Protein AF-0000000076552734 (afdb_homodimer)

Nearest PDB structures (foldseek):
  1j27-assembly1_A  TM=9.698E-01  e=1.390E-08  Thermus thermophilus HB8
  6nuk-assembly1_A  TM=5.639E-01  e=7.052E-04  synthetic construct
  3gz7-assembly1_B  TM=4.872E-01  e=2.616E-03  Bordetella bronchiseptica
  1n5v-assembly1_B  TM=4.981E-01  e=1.469E-02  Streptomyces coelicolor A3(2)
  7wkp-assembly1_A  TM=4.310E-01  e=3.137E-02  Vibrio phage ICP1_2011_A

Solvent-accessible surface area (backbone atoms only — not comparable to full-atom values): 10091 Å² total; per-residue (Å²): 97,33,34,33,40,38,41,38,33,37,35,27,81,78,37,85,34,60,67,49,31,47,53,51,52,49,49,51,50,53,54,47,50,73,73,42,71,32,4,66,29,63,56,57,87,73,79,54,32,40,48,50,35,39,38,35,20,30,42,29,64,38,57,69,58,41,55,53,47,50,52,50,49,54,53,47,52,47,53,53,29,48,76,69,59,27,41,72,76,44,74,49,76,45,76,42,79,103,96,34,35,35,40,38,40,38,32,37,36,26,81,80,38,85,34,60,67,49,31,47,54,52,52,50,50,51,51,52,54,46,52,72,74,41,70,33,5,66,28,63,56,59,87,74,80,55,33,40,50,50,35,39,37,35,20,31,43,30,64,38,58,69,58,41,54,53,49,52,52,50,50,55,50,47,50,47,53,52,29,49,75,70,59,27,40,70,78,43,73,49,74,45,76,42,79,102

pLDDT: mean 95.9, std 5.52, range [63.44, 98.69]

Radius of gyration: 17.7 Å; Cα contacts (8 Å, |Δi|>4): 420; chains: 2; bounding box: 31×53×36 Å

Sequence (196 aa):
MPLAKLTIEIEIPHAQSLKDRRQVIRSLKDKLRHSFNLSIAELDDGIVWNRATLGIAAISSSTSYLTGQIQQIDNAVHRLANTLGAEITDSYADILPEMPLAKLTIEIEIPHAQSLKDRRQVIRSLKDKLRHSFNLSIAELDDGIVWNRATLGIAAISSSTSYLTGQIQQIDNAVHRLANTLGAEITDSYADILPE

Structure (mmCIF, N/CA/C/O backbone):
data_AF-0000000076552734-model_v1
#
loop_
_entity.id
_entity.type
_entity.pdbx_description
1 polymer 'DUF503 domain-containing protein'
#
loop_
_atom_site.group_PDB
_atom_site.id
_atom_site.type_symbol
_atom_site.label_atom_id
_atom_site.label_alt_id
_atom_site.label_comp_id
_atom_site.label_asym_id
_atom_site.label_entity_id
_atom_site.label_seq_id
_atom_site.pdbx_PDB_ins_code
_atom_site.Cartn_x
_atom_site.Cartn_y
_atom_site.Cartn_z
_atom_site.occupancy
_atom_site.B_iso_or_equiv
_atom_site.auth_seq_id
_atom_site.auth_comp_id
_atom_site.auth_asym_id
_atom_site.auth_atom_id
_atom_site.pdbx_PDB_model_num
ATOM 1 N N . MET A 1 1 ? 9.695 -12.094 4.117 1 78.19 1 MET A N 1
ATOM 2 C CA . MET A 1 1 ? 8.805 -11.055 3.604 1 78.19 1 MET A CA 1
ATOM 3 C C . MET A 1 1 ? 9.031 -9.734 4.336 1 78.19 1 MET A C 1
ATOM 5 O O . MET A 1 1 ? 8.602 -9.57 5.477 1 78.19 1 MET A O 1
ATOM 9 N N . PRO A 1 2 ? 10.023 -8.906 3.744 1 90.44 2 PRO A N 1
ATOM 10 C CA . PRO A 1 2 ? 10.266 -7.656 4.465 1 90.44 2 PRO A CA 1
ATOM 11 C C . PRO A 1 2 ? 9.109 -6.664 4.332 1 90.44 2 PRO A C 1
ATOM 13 O O . PRO A 1 2 ? 8.508 -6.559 3.262 1 90.44 2 PRO A O 1
ATOM 16 N N . LEU A 1 3 ? 8.758 -6.102 5.438 1 95.06 3 LEU A N 1
ATOM 17 C CA . LEU A 1 3 ? 7.762 -5.039 5.535 1 95.06 3 LEU A CA 1
ATOM 18 C C . LEU A 1 3 ? 8.383 -3.768 6.109 1 95.06 3 LEU A C 1
ATOM 20 O O . LEU A 1 3 ? 9.195 -3.83 7.035 1 95.06 3 LEU A O 1
ATOM 24 N N . ALA A 1 4 ? 8.008 -2.744 5.461 1 96.31 4 ALA A N 1
ATOM 25 C CA . ALA A 1 4 ? 8.531 -1.475 5.961 1 96.31 4 ALA A CA 1
ATOM 26 C C . ALA A 1 4 ? 7.398 -0.537 6.371 1 96.31 4 ALA A C 1
ATOM 28 O O . ALA A 1 4 ? 6.32 -0.559 5.773 1 96.31 4 ALA A O 1
ATOM 29 N N . LYS A 1 5 ? 7.676 0.245 7.348 1 96.62 5 LYS A N 1
ATOM 30 C CA . LYS A 1 5 ? 6.789 1.307 7.816 1 96.62 5 LYS A CA 1
ATOM 31 C C . LYS A 1 5 ? 7.504 2.656 7.824 1 96.62 5 LYS A C 1
ATOM 33 O O . LYS A 1 5 ? 8.648 2.754 8.258 1 96.62 5 LYS A O 1
ATOM 38 N N . LEU A 1 6 ? 6.902 3.576 7.285 1 97.56 6 LEU A N 1
ATOM 39 C CA . LEU A 1 6 ? 7.414 4.941 7.281 1 97.56 6 LEU A CA 1
ATOM 40 C C . LEU A 1 6 ? 6.398 5.906 7.883 1 97.56 6 LEU A C 1
ATOM 42 O O . LEU A 1 6 ? 5.227 5.895 7.5 1 97.56 6 LEU A O 1
ATOM 46 N N . THR A 1 7 ? 6.832 6.695 8.898 1 97.81 7 THR A N 1
ATOM 47 C CA . THR A 1 7 ? 6 7.727 9.516 1 97.81 7 THR A CA 1
ATOM 48 C C . THR A 1 7 ? 6.52 9.117 9.156 1 97.81 7 THR A C 1
ATOM 50 O O . THR A 1 7 ? 7.711 9.398 9.305 1 97.81 7 THR A O 1
ATOM 53 N N . ILE A 1 8 ? 5.547 9.953 8.758 1 98.25 8 ILE A N 1
ATOM 54 C CA . ILE A 1 8 ? 5.926 11.281 8.281 1 98.25 8 ILE A CA 1
ATOM 55 C C . I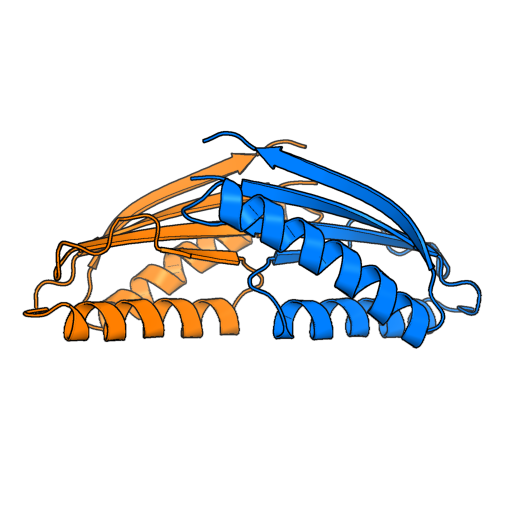LE A 1 8 ? 5.145 12.344 9.047 1 98.25 8 ILE A C 1
ATOM 57 O O . ILE A 1 8 ? 3.914 12.305 9.102 1 98.25 8 ILE A O 1
ATOM 61 N N . GLU A 1 9 ? 5.852 13.281 9.562 1 98.56 9 GLU A N 1
ATOM 62 C CA . GLU A 1 9 ? 5.246 14.445 10.203 1 98.56 9 GLU A CA 1
ATOM 63 C C . GLU A 1 9 ? 5.289 15.664 9.289 1 98.56 9 GLU A C 1
ATOM 65 O O . GLU A 1 9 ? 6.352 16.031 8.773 1 98.56 9 GLU A O 1
ATOM 70 N N . ILE A 1 10 ? 4.113 16.281 9.195 1 98.56 10 ILE A N 1
ATOM 71 C 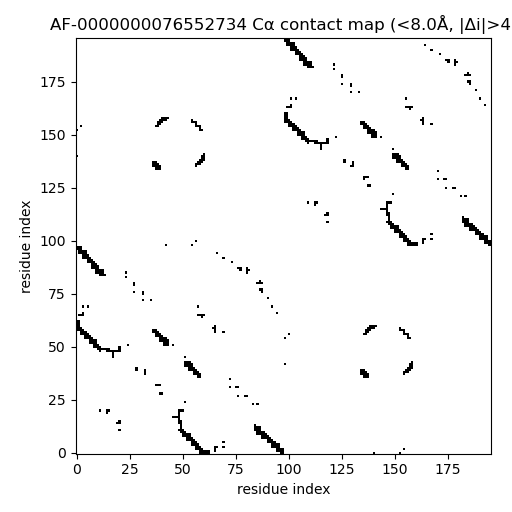CA . ILE A 1 10 ? 3.971 17.344 8.211 1 98.56 10 ILE A CA 1
ATOM 72 C C . ILE A 1 10 ? 3.436 18.609 8.891 1 98.56 10 ILE A C 1
ATOM 74 O O . ILE A 1 10 ? 2.537 18.531 9.734 1 98.56 10 ILE A O 1
ATOM 78 N N . GLU A 1 11 ? 3.994 19.703 8.508 1 98.62 11 GLU A N 1
ATOM 79 C CA . GLU A 1 11 ? 3.447 21.016 8.844 1 98.62 11 GLU A CA 1
ATOM 80 C C . GLU A 1 11 ? 2.941 21.734 7.605 1 98.62 11 GLU A C 1
ATOM 82 O O . GLU A 1 11 ? 3.584 21.703 6.555 1 98.62 11 GLU A O 1
ATOM 87 N N . ILE A 1 12 ? 1.807 22.297 7.715 1 98.62 12 ILE A N 1
ATOM 88 C CA . ILE A 1 12 ? 1.188 23.078 6.652 1 98.62 12 ILE A CA 1
ATOM 89 C C . ILE A 1 12 ? 0.985 24.516 7.125 1 98.62 12 ILE A C 1
ATOM 91 O O . ILE A 1 12 ? -0.129 24.922 7.48 1 98.62 12 ILE A O 1
ATOM 95 N N . PRO A 1 13 ? 2.035 25.344 6.93 1 98.06 13 PRO A N 1
ATOM 96 C CA . PRO A 1 13 ? 2.045 26.656 7.57 1 98.06 13 PRO A CA 1
ATOM 97 C C . PRO A 1 13 ? 0.92 27.562 7.07 1 98.06 13 PRO A C 1
ATOM 99 O O . PRO A 1 13 ? 0.386 28.375 7.84 1 98.06 13 PRO A O 1
ATOM 102 N N . HIS A 1 14 ? 0.466 27.375 5.902 1 97.75 14 HIS A N 1
ATOM 103 C CA . HIS A 1 14 ? -0.471 28.328 5.305 1 97.75 14 HIS A CA 1
ATOM 104 C C . HIS A 1 14 ? -1.915 27.891 5.547 1 97.75 14 HIS A C 1
ATOM 106 O O . HIS A 1 14 ? -2.85 28.625 5.207 1 97.75 14 HIS A O 1
ATOM 112 N N . ALA A 1 15 ? -2.158 26.656 6.039 1 98.12 15 ALA A N 1
ATOM 113 C CA . ALA A 1 15 ? -3.52 26.156 6.242 1 98.12 15 ALA A CA 1
ATOM 114 C C . ALA A 1 15 ? -4.246 26.984 7.305 1 98.12 15 ALA A C 1
ATOM 116 O O . ALA A 1 15 ? -3.678 27.297 8.352 1 98.12 15 ALA A O 1
ATOM 117 N N . GLN A 1 16 ? -5.484 27.312 6.996 1 97.88 16 GLN A N 1
ATOM 118 C CA . GLN A 1 16 ? -6.289 28.094 7.93 1 97.88 16 GLN A CA 1
ATOM 119 C C . GLN A 1 16 ? -7.641 27.422 8.18 1 97.88 16 GLN A C 1
ATOM 121 O O . GLN A 1 16 ? -8.555 28.047 8.719 1 97.88 16 GLN A O 1
ATOM 126 N N . SER A 1 17 ? -7.797 26.203 7.711 1 97.81 17 SER A N 1
ATOM 127 C CA . SER A 1 17 ? -9.016 25.422 7.898 1 97.81 17 SER A CA 1
ATOM 128 C C . SER A 1 17 ? -8.742 23.922 7.703 1 97.81 17 SER A C 1
ATOM 130 O O . SER A 1 17 ? -7.723 23.547 7.129 1 97.81 17 SER A O 1
ATOM 132 N N . LEU A 1 18 ? -9.703 23.172 8.156 1 97.06 18 LEU A N 1
ATOM 133 C CA . LEU A 1 18 ? -9.617 21.734 7.93 1 97.06 18 LEU A CA 1
ATOM 134 C C . LEU A 1 18 ? -9.695 21.422 6.438 1 97.06 18 LEU A C 1
ATOM 136 O O . LEU A 1 18 ? -9.078 20.453 5.977 1 97.06 18 LEU A O 1
ATOM 140 N N . LYS A 1 19 ? -10.438 22.25 5.785 1 97.62 19 LYS A N 1
ATOM 141 C CA . LYS A 1 19 ? -10.539 22.062 4.344 1 97.62 19 LYS A CA 1
ATOM 142 C C . LYS A 1 19 ? -9.18 22.234 3.672 1 97.62 19 LYS A C 1
ATOM 144 O O . LYS A 1 19 ? -8.812 21.438 2.793 1 97.62 19 LYS A O 1
ATOM 149 N N . ASP A 1 20 ? -8.414 23.219 4.078 1 98 20 ASP A N 1
ATOM 150 C CA . ASP A 1 20 ? -7.074 23.438 3.549 1 98 20 ASP A CA 1
ATOM 151 C C . ASP A 1 20 ? -6.18 22.234 3.811 1 98 20 ASP A C 1
ATOM 153 O O . ASP A 1 20 ? -5.5 21.75 2.904 1 98 20 ASP A O 1
ATOM 157 N N . ARG A 1 21 ? -6.238 21.781 5.004 1 98 21 ARG A N 1
ATOM 158 C CA . ARG A 1 21 ? -5.449 20.609 5.402 1 98 21 ARG A CA 1
ATOM 159 C C . ARG A 1 21 ? -5.805 19.391 4.559 1 98 21 ARG A C 1
ATOM 161 O O . ARG A 1 21 ? -4.918 18.703 4.055 1 98 21 ARG A O 1
ATOM 168 N N . ARG A 1 22 ? -7.055 19.203 4.402 1 97.69 22 ARG A N 1
ATOM 169 C CA . ARG A 1 22 ? -7.508 18.016 3.68 1 97.69 22 ARG A CA 1
ATOM 170 C C . ARG A 1 22 ? -7.059 18.062 2.223 1 97.69 22 ARG A C 1
ATOM 172 O O . ARG A 1 22 ? -6.734 17.016 1.64 1 97.69 22 ARG A O 1
ATOM 179 N N . GLN A 1 23 ? -7.035 19.156 1.623 1 98.06 23 GLN A N 1
ATOM 180 C CA . GLN A 1 23 ? -6.594 19.297 0.239 1 98.06 23 GLN A CA 1
ATOM 181 C C . GLN A 1 23 ? -5.137 18.875 0.081 1 98.06 23 GLN A C 1
ATOM 183 O O . GLN A 1 23 ? -4.797 18.141 -0.844 1 98.06 23 GLN A O 1
ATOM 188 N N . VAL A 1 24 ? -4.363 19.328 0.988 1 98.31 24 VAL A N 1
ATOM 189 C CA . VAL A 1 24 ? -2.938 19.031 0.934 1 98.31 24 VAL A CA 1
ATOM 190 C C . VAL A 1 24 ? -2.723 17.531 1.173 1 98.31 24 VAL A C 1
ATOM 192 O O . VAL A 1 24 ? -2.014 16.875 0.41 1 98.31 24 VAL A O 1
ATOM 195 N N . ILE A 1 25 ? -3.35 17.062 2.211 1 98.38 25 ILE A N 1
ATOM 196 C CA . ILE A 1 25 ? -3.145 15.672 2.617 1 98.38 25 ILE A CA 1
ATOM 197 C C . ILE A 1 25 ? -3.678 14.734 1.538 1 98.38 25 ILE A C 1
ATOM 199 O O . ILE A 1 25 ? -3.031 13.742 1.193 1 98.38 25 ILE A O 1
ATOM 203 N N . ARG A 1 26 ? -4.777 15.094 1.05 1 98.25 26 ARG A N 1
ATOM 204 C CA . ARG A 1 26 ? -5.355 14.281 -0.016 1 98.25 26 ARG A CA 1
ATOM 205 C C . ARG A 1 26 ? -4.441 14.25 -1.235 1 98.25 26 ARG A C 1
ATOM 207 O O . ARG A 1 26 ? -4.238 13.188 -1.836 1 98.25 26 ARG A O 1
ATOM 214 N N . SER A 1 27 ? -3.932 15.344 -1.588 1 98.56 27 SER A N 1
ATOM 215 C CA . SER A 1 27 ? -3.035 15.43 -2.736 1 98.56 27 SER A CA 1
ATOM 216 C C . SER A 1 27 ? -1.79 14.578 -2.527 1 98.56 27 SER A C 1
ATOM 218 O O . SER A 1 27 ? -1.366 13.852 -3.434 1 98.56 27 SER A O 1
ATOM 220 N N . LEU A 1 28 ? -1.234 14.68 -1.409 1 98.5 28 LEU A N 1
ATOM 221 C CA . LEU A 1 28 ? -0.044 13.906 -1.082 1 98.5 28 LEU A CA 1
ATOM 222 C C . LEU A 1 28 ? -0.323 12.406 -1.19 1 98.5 28 LEU A C 1
ATOM 224 O O . LEU A 1 28 ? 0.432 11.68 -1.833 1 98.5 28 LEU A O 1
ATOM 228 N N . LYS A 1 29 ? -1.405 12.023 -0.58 1 98.5 29 LYS A N 1
ATOM 229 C CA . LYS A 1 29 ? -1.754 10.602 -0.601 1 98.5 29 LYS A CA 1
ATOM 230 C C . LYS A 1 29 ? -1.972 10.109 -2.029 1 98.5 29 LYS A C 1
ATOM 232 O O . LYS A 1 29 ? -1.419 9.086 -2.428 1 98.5 29 LYS A O 1
ATOM 237 N N . ASP A 1 30 ? -2.721 10.891 -2.77 1 98.06 30 ASP A N 1
ATOM 238 C CA . ASP A 1 30 ? -3.043 10.492 -4.137 1 98.06 30 ASP A CA 1
ATOM 239 C C . ASP A 1 30 ? -1.779 10.367 -4.984 1 98.06 30 ASP A C 1
ATOM 241 O O . ASP A 1 30 ? -1.58 9.359 -5.664 1 98.06 30 ASP A O 1
ATOM 245 N N . LYS A 1 31 ? -0.938 11.312 -4.914 1 98.12 31 LYS A N 1
ATOM 246 C CA . LYS A 1 31 ? 0.269 11.336 -5.738 1 98.12 31 LYS A CA 1
ATOM 247 C C . LYS A 1 31 ? 1.229 10.219 -5.34 1 98.12 31 LYS A C 1
ATOM 249 O O . LYS A 1 31 ? 1.844 9.586 -6.203 1 98.12 31 LYS A O 1
ATOM 254 N N . LEU A 1 32 ? 1.335 9.977 -4.094 1 98.38 32 LEU A N 1
ATOM 255 C CA . LEU A 1 32 ? 2.232 8.922 -3.627 1 98.38 32 LEU A CA 1
ATOM 256 C C . LEU A 1 32 ? 1.702 7.547 -4.012 1 98.38 32 LEU A C 1
ATOM 258 O O . LEU A 1 32 ? 2.461 6.688 -4.469 1 98.38 32 LEU A O 1
ATOM 262 N N . ARG A 1 33 ? 0.418 7.375 -3.826 1 97.38 33 ARG A N 1
ATOM 263 C CA . ARG A 1 33 ? -0.196 6.094 -4.156 1 97.38 33 ARG A CA 1
ATOM 264 C C . ARG A 1 33 ? -0.108 5.816 -5.656 1 97.38 33 ARG A C 1
ATOM 266 O O . ARG A 1 33 ? -0.025 4.66 -6.074 1 97.38 33 ARG A O 1
ATOM 273 N N . HIS A 1 34 ? -0.12 6.875 -6.363 1 95.75 34 HIS A N 1
ATOM 274 C CA . HIS A 1 34 ? -0.025 6.73 -7.812 1 95.75 34 HIS A CA 1
ATOM 275 C C . HIS A 1 34 ? 1.389 6.344 -8.234 1 95.75 34 HIS A C 1
ATOM 277 O O . HIS A 1 34 ? 1.57 5.57 -9.18 1 95.75 34 HIS A O 1
ATOM 283 N N . SER A 1 35 ? 2.309 6.773 -7.48 1 96.75 35 SER A N 1
ATOM 284 C CA . SER A 1 35 ? 3.697 6.656 -7.918 1 96.75 35 SER A CA 1
ATOM 285 C C . SER A 1 35 ? 4.355 5.406 -7.336 1 96.75 35 SER A C 1
ATOM 287 O O . SER A 1 35 ? 5.359 4.93 -7.863 1 96.75 35 SER A O 1
ATOM 289 N N . PHE A 1 36 ? 3.814 4.938 -6.242 1 98.12 36 PHE A N 1
ATOM 290 C CA . PHE A 1 36 ? 4.52 3.879 -5.531 1 98.12 36 PHE A CA 1
ATOM 291 C C . PHE A 1 36 ? 3.564 2.762 -5.133 1 98.12 36 PHE A C 1
ATOM 293 O O . PHE A 1 36 ? 2.359 2.986 -5.004 1 98.12 36 PHE A O 1
ATOM 300 N N . ASN A 1 37 ? 4.121 1.553 -4.934 1 97.69 37 ASN A N 1
ATOM 301 C CA . ASN A 1 37 ? 3.439 0.43 -4.301 1 97.69 37 ASN A CA 1
ATOM 302 C C . ASN A 1 37 ? 3.459 0.546 -2.779 1 97.69 37 ASN A C 1
ATOM 304 O O . ASN A 1 37 ? 4.383 0.058 -2.127 1 97.69 37 ASN A O 1
ATOM 308 N N . LEU A 1 38 ? 2.42 1.155 -2.299 1 98.69 38 LEU A N 1
ATOM 309 C CA . LEU A 1 38 ? 2.398 1.415 -0.864 1 98.69 38 LEU A CA 1
ATOM 310 C C . LEU A 1 38 ? 0.967 1.558 -0.36 1 98.69 38 LEU A C 1
ATOM 312 O O . LEU A 1 38 ? 0.047 1.793 -1.146 1 98.69 38 LEU A O 1
ATOM 316 N N . SER A 1 39 ? 0.795 1.312 0.887 1 98.62 39 SER A N 1
ATOM 317 C CA . SER A 1 39 ? -0.382 1.715 1.65 1 98.62 39 SER A CA 1
ATOM 318 C C . SER A 1 39 ? -0.117 2.992 2.441 1 98.62 39 SER A C 1
ATOM 320 O O . SER A 1 39 ? 0.954 3.154 3.029 1 98.62 39 SER A O 1
ATOM 322 N N . ILE A 1 40 ? -1.097 3.916 2.473 1 98.5 40 ILE A N 1
ATOM 323 C CA . ILE A 1 40 ? -0.849 5.184 3.146 1 98.5 40 ILE A CA 1
ATOM 324 C C . ILE A 1 40 ? -2.107 5.633 3.887 1 98.5 40 ILE A C 1
ATOM 326 O O . ILE A 1 40 ? -3.219 5.496 3.369 1 98.5 40 ILE A O 1
ATOM 330 N N . ALA A 1 41 ? -1.915 6.141 5.082 1 97.5 41 ALA A N 1
ATOM 331 C CA . ALA A 1 41 ? -3.043 6.59 5.895 1 97.5 41 ALA A CA 1
ATOM 332 C C . ALA A 1 41 ? -2.656 7.785 6.762 1 97.5 41 ALA A C 1
ATOM 334 O O . ALA A 1 41 ? -1.499 7.914 7.168 1 97.5 41 ALA A O 1
ATOM 335 N N . GLU A 1 42 ? -3.664 8.586 6.93 1 97.31 42 GLU A N 1
ATOM 336 C CA . GLU A 1 42 ? -3.502 9.625 7.941 1 97.31 42 GLU A CA 1
ATOM 337 C C . GLU A 1 42 ? -3.662 9.055 9.352 1 97.31 42 GLU A C 1
ATOM 339 O O . GLU A 1 42 ? -4.645 8.367 9.633 1 97.31 42 GLU A O 1
ATOM 344 N N . LEU A 1 43 ? -2.766 9.398 10.297 1 96.19 43 LEU A N 1
ATOM 345 C CA . LEU A 1 43 ? -2.73 8.711 11.586 1 96.19 43 LEU A CA 1
ATOM 346 C C . LEU A 1 43 ? -3.211 9.625 12.703 1 96.19 43 LEU A C 1
ATOM 348 O O . LEU A 1 43 ? -3.477 9.164 13.82 1 96.19 43 LEU A O 1
ATOM 352 N N . ASP A 1 44 ? -3.264 10.828 12.484 1 93.06 44 ASP A N 1
ATOM 353 C CA . ASP A 1 44 ? -3.701 11.773 13.508 1 93.06 44 ASP A CA 1
ATOM 354 C C . ASP A 1 44 ? -5.215 11.969 13.461 1 93.06 44 ASP A C 1
ATOM 356 O O . ASP A 1 44 ? -5.891 11.438 12.578 1 93.06 44 ASP A O 1
ATOM 360 N N . ASP A 1 45 ? -5.734 12.766 14.359 1 89.12 45 ASP A N 1
ATOM 361 C CA . ASP A 1 45 ? -7.176 12.938 14.484 1 89.12 45 ASP A CA 1
ATOM 362 C C . ASP A 1 45 ? -7.688 14.016 13.531 1 89.12 45 ASP A C 1
ATOM 364 O O . ASP A 1 45 ? -8.898 14.188 13.367 1 89.12 45 ASP A O 1
ATOM 368 N N . GLY A 1 46 ? -6.852 14.641 12.922 1 86.69 46 GLY A N 1
ATOM 369 C CA . GLY A 1 46 ? -7.254 15.641 11.953 1 86.69 46 GLY A CA 1
ATOM 370 C C . GLY A 1 46 ? -7.969 16.828 12.578 1 86.69 46 GLY A C 1
ATOM 371 O O . GLY A 1 46 ? -8.922 17.359 12.008 1 86.69 46 GLY A O 1
ATOM 372 N N . ILE A 1 47 ? -7.574 17.094 13.758 1 89.56 47 ILE A N 1
ATOM 373 C CA . ILE A 1 47 ? -8.273 18.156 14.477 1 89.56 47 ILE A CA 1
ATOM 374 C C . ILE A 1 47 ? -7.508 19.469 14.328 1 89.56 47 ILE A C 1
ATOM 376 O O . ILE A 1 47 ? -8.102 20.547 14.383 1 89.56 47 ILE A O 1
ATOM 380 N N . VAL A 1 48 ? -6.215 19.406 14.117 1 95.25 48 VAL A N 1
ATOM 381 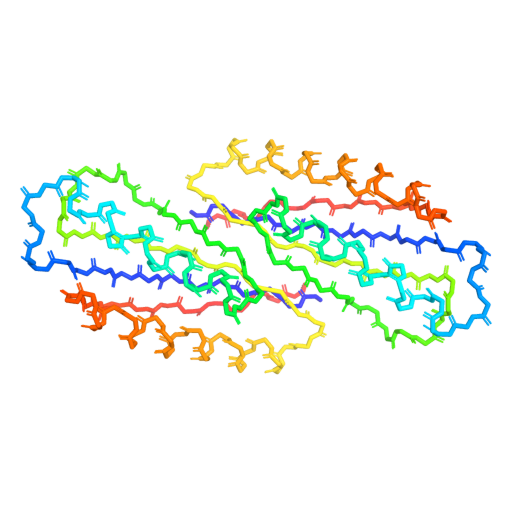C CA . VAL A 1 48 ? -5.371 20.578 13.914 1 95.25 48 VAL A CA 1
ATOM 382 C C . VAL A 1 48 ? -5.152 20.797 12.422 1 95.25 48 VAL A C 1
ATOM 384 O O . VAL A 1 48 ? -4.824 19.875 11.688 1 95.25 48 VAL A O 1
ATOM 387 N N . TRP A 1 49 ? -5.395 22.031 11.906 1 96.94 49 TRP A N 1
ATOM 388 C CA . TRP A 1 49 ? -5.449 22.266 10.477 1 96.94 49 TRP A CA 1
ATOM 389 C C . TRP A 1 49 ? -4.051 22.422 9.891 1 96.94 49 TRP A C 1
ATOM 391 O O . TRP A 1 49 ? -3.854 22.266 8.68 1 96.94 49 TRP A O 1
ATOM 401 N N . ASN A 1 50 ? -2.979 22.641 10.797 1 97.56 50 ASN A N 1
ATOM 402 C CA . ASN A 1 50 ? -1.693 22.969 10.188 1 97.56 50 ASN A CA 1
ATOM 403 C C . ASN A 1 50 ? -0.658 21.875 10.453 1 97.56 50 ASN A C 1
ATOM 405 O O . ASN A 1 50 ? 0.544 22.109 10.328 1 97.56 50 ASN A O 1
ATOM 409 N N . ARG A 1 51 ? -1.088 20.75 10.844 1 97.75 51 ARG A N 1
ATOM 410 C CA . ARG A 1 51 ? -0.201 19.609 11.055 1 97.75 51 ARG A CA 1
ATOM 411 C C . ARG A 1 51 ? -0.887 18.297 10.664 1 97.75 51 ARG A C 1
ATOM 413 O O . ARG A 1 51 ? -2.111 18.188 10.742 1 97.75 51 ARG A O 1
ATOM 420 N N . ALA A 1 52 ? -0.065 17.344 10.344 1 97.94 52 ALA A N 1
ATOM 421 C CA . ALA A 1 52 ? -0.589 16.016 10.039 1 97.94 52 ALA A CA 1
ATOM 422 C C . ALA A 1 52 ? 0.49 14.945 10.195 1 97.94 52 ALA A C 1
ATOM 424 O O . ALA A 1 52 ? 1.684 15.25 10.164 1 97.94 52 ALA A O 1
ATOM 425 N N . THR A 1 53 ? 0.07 13.781 10.367 1 98.12 53 THR A N 1
ATOM 426 C CA . THR A 1 53 ? 0.944 12.609 10.406 1 98.12 53 THR A CA 1
ATOM 427 C C . THR A 1 53 ? 0.475 11.555 9.406 1 98.12 53 THR A C 1
ATOM 429 O O . THR A 1 53 ? -0.68 11.125 9.445 1 98.12 53 THR A O 1
ATOM 432 N N . LEU A 1 54 ? 1.363 11.148 8.531 1 98.19 54 LEU A N 1
ATOM 433 C CA . LEU A 1 54 ? 1.06 10.086 7.574 1 98.19 54 LEU A CA 1
ATOM 434 C C . LEU A 1 54 ? 1.837 8.82 7.91 1 98.19 54 LEU A C 1
ATOM 436 O O . LEU A 1 54 ? 3.01 8.883 8.281 1 98.19 54 LEU A O 1
ATOM 440 N N . GLY A 1 55 ? 1.194 7.727 7.801 1 97.75 55 GLY A N 1
ATOM 441 C CA . GLY A 1 55 ? 1.828 6.418 7.836 1 97.75 55 GLY A CA 1
ATOM 442 C C . GLY A 1 55 ? 1.835 5.723 6.488 1 97.75 55 GLY A C 1
ATOM 443 O O . GLY A 1 55 ? 0.855 5.793 5.742 1 97.75 55 GLY A O 1
ATOM 444 N N . ILE A 1 56 ? 2.898 5.066 6.215 1 98.31 56 ILE A N 1
ATOM 445 C CA . ILE A 1 56 ? 3.064 4.359 4.949 1 98.31 56 ILE A CA 1
ATOM 446 C C . ILE A 1 56 ? 3.553 2.938 5.215 1 98.31 56 ILE A C 1
ATOM 448 O O . ILE A 1 56 ? 4.43 2.721 6.055 1 98.31 56 ILE A O 1
ATOM 452 N N . ALA A 1 57 ? 2.975 1.994 4.594 1 97.75 57 ALA A N 1
ATOM 453 C CA . ALA A 1 57 ? 3.432 0.607 4.605 1 97.75 57 ALA A CA 1
ATOM 454 C C . ALA A 1 57 ? 3.824 0.146 3.207 1 97.75 57 ALA A C 1
ATOM 456 O O . ALA A 1 57 ? 3.137 0.45 2.229 1 97.75 57 ALA A O 1
ATOM 457 N N . ALA A 1 58 ? 4.898 -0.555 3.135 1 98 58 ALA A N 1
ATOM 458 C CA . ALA A 1 58 ? 5.375 -1.11 1.871 1 98 58 ALA A CA 1
ATOM 459 C C . ALA A 1 58 ? 5.93 -2.52 2.066 1 98 58 ALA A C 1
ATOM 461 O O . ALA A 1 58 ? 6.523 -2.82 3.104 1 98 58 ALA A O 1
ATOM 462 N N . ILE A 1 59 ? 5.785 -3.336 1.016 1 97.56 59 ILE A N 1
ATOM 463 C CA . ILE A 1 59 ? 6.246 -4.719 1.091 1 97.56 59 ILE A CA 1
ATOM 464 C C . ILE A 1 59 ? 6.996 -5.082 -0.187 1 97.56 59 ILE A C 1
ATOM 466 O O . ILE A 1 59 ? 6.75 -4.504 -1.248 1 97.56 59 ILE A O 1
ATOM 470 N N . SER A 1 60 ? 7.953 -5.973 -0.044 1 95.56 60 SER A N 1
ATOM 471 C CA . SER A 1 60 ? 8.719 -6.484 -1.176 1 95.56 60 SER A CA 1
ATOM 472 C C . SER A 1 60 ? 9.258 -7.883 -0.892 1 95.56 60 SER A C 1
ATOM 474 O O . SER A 1 60 ? 9.172 -8.367 0.237 1 95.56 60 SER A O 1
ATOM 476 N N . SER A 1 61 ? 9.734 -8.531 -1.93 1 93.75 61 SER A N 1
ATOM 477 C CA . SER A 1 61 ? 10.375 -9.836 -1.751 1 93.75 61 SER A CA 1
ATOM 478 C C . SER A 1 61 ? 11.836 -9.68 -1.361 1 93.75 61 SER A C 1
ATOM 480 O O . SER A 1 61 ? 12.484 -10.656 -0.975 1 93.75 61 SER A O 1
ATOM 482 N N . SER A 1 62 ? 12.328 -8.438 -1.36 1 92.75 62 SER A N 1
ATOM 483 C CA . SER A 1 62 ? 13.742 -8.156 -1.097 1 92.75 62 SER A CA 1
ATOM 484 C C . SER A 1 62 ? 13.898 -6.996 -0.119 1 92.75 62 SER A C 1
ATOM 486 O O . SER A 1 62 ? 13.375 -5.902 -0.352 1 92.75 62 SER A O 1
ATOM 488 N N . THR A 1 63 ? 14.695 -7.285 0.876 1 92.88 63 THR A N 1
ATOM 489 C CA . THR A 1 63 ? 14.953 -6.25 1.872 1 92.88 63 THR A CA 1
ATOM 490 C C . THR A 1 63 ? 15.703 -5.074 1.249 1 92.88 63 THR A C 1
ATOM 492 O O . THR A 1 63 ? 15.391 -3.916 1.54 1 92.88 63 THR A O 1
ATOM 495 N N . SER A 1 64 ? 16.688 -5.434 0.475 1 93.44 64 SER A N 1
ATOM 496 C CA . SER A 1 64 ? 17.469 -4.383 -0.158 1 93.44 64 SER A CA 1
ATOM 497 C C . SER A 1 64 ? 16.609 -3.508 -1.059 1 93.44 64 SER A C 1
ATOM 499 O O . SER A 1 64 ? 16.703 -2.279 -1.017 1 93.44 64 SER A O 1
ATOM 501 N N . TYR A 1 65 ? 15.758 -4.098 -1.797 1 94.56 65 TYR A N 1
ATOM 502 C CA . TYR A 1 65 ? 14.859 -3.344 -2.666 1 94.56 65 TYR A CA 1
ATOM 503 C C . TYR A 1 65 ? 13.898 -2.486 -1.848 1 94.56 65 TYR A C 1
ATOM 505 O O . TYR A 1 65 ? 13.695 -1.311 -2.156 1 94.56 65 TYR A O 1
ATOM 513 N N . LEU A 1 66 ? 13.391 -3.043 -0.808 1 96.31 66 LEU A N 1
ATOM 514 C CA . LEU A 1 66 ? 12.445 -2.336 0.05 1 96.31 66 LEU A CA 1
ATOM 515 C C . LEU A 1 66 ? 13.094 -1.106 0.677 1 96.31 66 LEU A C 1
ATOM 517 O O . LEU A 1 66 ? 12.492 -0.034 0.723 1 96.31 66 LEU A O 1
ATOM 521 N N . THR A 1 67 ? 14.312 -1.28 1.148 1 94.75 67 THR A N 1
ATOM 522 C CA . THR A 1 67 ? 15.047 -0.171 1.75 1 94.75 67 THR A CA 1
ATOM 523 C C . THR A 1 67 ? 15.211 0.97 0.751 1 94.75 67 THR A C 1
ATOM 525 O O . THR A 1 67 ? 15.008 2.137 1.094 1 94.75 67 THR A O 1
ATOM 528 N N . GLY A 1 68 ? 15.602 0.592 -0.447 1 96.31 68 GLY A N 1
ATOM 529 C CA . GLY A 1 68 ? 15.711 1.591 -1.499 1 96.31 68 GLY A CA 1
ATOM 530 C C . GLY A 1 68 ? 14.391 2.281 -1.804 1 96.31 68 GLY A C 1
ATOM 531 O O . GLY A 1 68 ? 14.352 3.5 -1.984 1 96.31 68 GLY A O 1
ATOM 532 N N . GLN A 1 69 ? 13.352 1.518 -1.838 1 96.88 69 GLN A N 1
ATOM 533 C CA . GLN A 1 69 ? 12.023 2.059 -2.119 1 96.88 69 GLN A CA 1
ATOM 534 C C . GLN A 1 69 ? 11.602 3.059 -1.049 1 96.88 69 GLN A C 1
ATOM 536 O O . GLN A 1 69 ? 11.055 4.117 -1.363 1 96.88 69 GLN A O 1
ATOM 541 N N . ILE A 1 70 ? 11.859 2.729 0.161 1 97.31 70 ILE A N 1
ATOM 542 C CA . ILE A 1 70 ? 11.492 3.602 1.272 1 97.31 70 ILE A CA 1
ATOM 543 C C . ILE A 1 70 ? 12.234 4.93 1.147 1 97.31 70 ILE A C 1
ATOM 545 O O . ILE A 1 70 ? 11.664 5.992 1.395 1 97.31 70 ILE A O 1
ATOM 549 N N . GLN A 1 71 ? 13.453 4.852 0.807 1 97.25 71 GLN A N 1
ATOM 550 C CA . GLN A 1 71 ? 14.227 6.07 0.613 1 97.25 71 GLN A CA 1
ATOM 551 C C . GLN A 1 71 ? 13.648 6.922 -0.512 1 97.25 71 GLN A C 1
ATOM 553 O O . GLN A 1 71 ? 13.562 8.148 -0.394 1 97.25 71 GLN A O 1
ATOM 558 N N . GLN A 1 72 ? 13.234 6.312 -1.562 1 98.38 72 GLN A N 1
ATOM 559 C CA . GLN A 1 72 ? 12.633 7.023 -2.682 1 98.38 72 GLN A CA 1
ATOM 560 C C . GLN A 1 72 ? 11.305 7.66 -2.277 1 98.38 72 GLN A C 1
ATOM 562 O O . GLN A 1 72 ? 11 8.781 -2.682 1 98.38 72 GLN A O 1
ATOM 567 N N . ILE A 1 73 ? 10.562 6.938 -1.534 1 98.5 73 ILE A N 1
ATOM 568 C CA . ILE A 1 73 ? 9.281 7.445 -1.051 1 98.5 73 ILE A CA 1
ATOM 569 C C . ILE A 1 73 ? 9.516 8.664 -0.165 1 98.5 73 ILE A C 1
ATOM 571 O O . ILE A 1 73 ? 8.828 9.68 -0.305 1 98.5 73 ILE A O 1
ATOM 575 N N . ASP A 1 74 ? 10.469 8.578 0.738 1 98.06 74 ASP A N 1
ATOM 576 C CA . ASP A 1 74 ? 10.805 9.688 1.623 1 98.06 74 ASP A CA 1
ATOM 577 C C . ASP A 1 74 ? 11.18 10.93 0.824 1 98.06 74 ASP A C 1
ATOM 579 O O . ASP A 1 74 ? 10.695 12.031 1.11 1 98.06 74 ASP A O 1
ATOM 583 N N . ASN A 1 75 ? 11.992 10.719 -0.197 1 98.12 75 ASN A N 1
ATOM 584 C CA . ASN A 1 75 ? 12.383 11.828 -1.061 1 98.12 75 ASN A CA 1
ATOM 585 C C . ASN A 1 75 ? 11.18 12.43 -1.781 1 98.12 75 ASN A C 1
ATOM 587 O O . ASN A 1 75 ? 11.055 13.648 -1.873 1 98.12 75 ASN A O 1
ATOM 591 N N . ALA A 1 76 ? 10.328 11.586 -2.246 1 98.56 76 ALA A N 1
ATOM 592 C CA . ALA A 1 76 ? 9.156 12.039 -2.986 1 98.56 76 ALA A CA 1
ATOM 593 C C . ALA A 1 76 ? 8.219 12.844 -2.088 1 98.56 76 ALA A C 1
ATOM 595 O O . ALA A 1 76 ? 7.672 13.867 -2.506 1 98.56 76 ALA A O 1
ATOM 596 N N . VAL A 1 77 ? 8.07 12.375 -0.892 1 98.38 77 VAL A N 1
ATOM 597 C CA . VAL A 1 77 ? 7.176 13.062 0.029 1 98.38 77 VAL A CA 1
ATOM 598 C C . VAL A 1 77 ? 7.711 14.469 0.307 1 98.38 77 VAL A C 1
ATOM 600 O O . VAL A 1 77 ? 6.938 15.43 0.37 1 98.38 77 VAL A O 1
ATOM 603 N N . HIS A 1 78 ? 9 14.594 0.446 1 98.12 78 HIS A N 1
ATOM 604 C CA . HIS A 1 78 ? 9.617 15.898 0.68 1 98.12 78 HIS A CA 1
ATOM 605 C C . HIS A 1 78 ? 9.383 16.828 -0.501 1 98.12 78 HIS A C 1
ATOM 607 O O . HIS A 1 78 ? 8.977 17.984 -0.317 1 98.12 78 HIS A O 1
ATOM 613 N N . ARG A 1 79 ? 9.586 16.297 -1.616 1 98.19 79 ARG A N 1
ATOM 614 C CA . ARG A 1 79 ? 9.414 17.094 -2.824 1 98.19 79 ARG A CA 1
ATOM 615 C C . ARG A 1 79 ? 7.961 17.516 -3.002 1 98.19 79 ARG A C 1
ATOM 617 O O . ARG A 1 79 ? 7.672 18.688 -3.246 1 98.19 79 ARG A O 1
ATOM 624 N N . LEU A 1 80 ? 7.051 16.594 -2.865 1 98.44 80 LEU A N 1
ATOM 625 C CA . LEU A 1 80 ? 5.625 16.844 -3.062 1 98.44 80 LEU A CA 1
ATOM 626 C C . LEU A 1 80 ? 5.102 17.828 -2.025 1 98.44 80 LEU A C 1
ATOM 628 O O . LEU A 1 80 ? 4.336 18.734 -2.355 1 98.44 80 LEU A O 1
ATOM 632 N N . ALA A 1 81 ? 5.562 17.625 -0.79 1 98.44 81 ALA A N 1
ATOM 633 C CA . ALA A 1 81 ? 5.141 18.531 0.276 1 98.44 81 ALA A CA 1
ATOM 634 C C . ALA A 1 81 ? 5.57 19.953 -0.022 1 98.44 81 ALA A C 1
ATOM 636 O O . ALA A 1 81 ? 4.785 20.891 0.145 1 98.44 81 ALA A O 1
ATOM 637 N N . ASN A 1 82 ? 6.762 20.078 -0.491 1 97.94 82 ASN A N 1
ATOM 638 C CA . ASN A 1 82 ? 7.277 21.406 -0.816 1 97.94 82 ASN A CA 1
ATOM 639 C C . ASN A 1 82 ? 6.449 22.078 -1.909 1 97.94 82 ASN A C 1
ATOM 641 O O . ASN A 1 82 ? 6.137 23.266 -1.814 1 97.94 82 ASN A O 1
ATOM 645 N N . THR A 1 83 ? 6.074 21.344 -2.865 1 97.94 83 THR A N 1
ATOM 646 C CA . THR A 1 83 ? 5.266 21.859 -3.965 1 97.94 83 THR A CA 1
ATOM 647 C C . THR A 1 83 ? 3.898 22.312 -3.463 1 97.94 83 THR A C 1
ATOM 649 O O . THR A 1 83 ? 3.332 23.281 -3.982 1 97.94 83 THR A O 1
ATOM 652 N N . LEU A 1 84 ? 3.441 21.719 -2.414 1 98.06 84 LEU A N 1
ATOM 653 C CA . LEU A 1 84 ? 2.109 21.984 -1.887 1 98.06 84 LEU A CA 1
ATOM 654 C C . LEU A 1 84 ? 2.168 23.031 -0.771 1 98.06 84 LEU A C 1
ATOM 656 O O . LEU A 1 84 ? 1.159 23.297 -0.117 1 98.06 84 LEU A O 1
ATOM 660 N N . GLY A 1 85 ? 3.355 23.562 -0.55 1 97.81 85 GLY A N 1
ATOM 661 C CA . GLY A 1 85 ? 3.523 24.547 0.512 1 97.81 85 GLY A CA 1
ATOM 662 C C . GLY A 1 85 ? 3.584 23.922 1.895 1 97.81 85 GLY A C 1
ATOM 663 O O . GLY A 1 85 ? 3.271 24.578 2.891 1 97.81 85 GLY A O 1
ATOM 664 N N . ALA A 1 86 ? 3.846 22.672 1.97 1 98.62 86 ALA A N 1
ATOM 665 C CA . ALA A 1 86 ? 3.986 21.969 3.236 1 98.62 86 ALA A CA 1
ATOM 666 C C . ALA A 1 86 ? 5.449 21.625 3.518 1 98.62 86 ALA A C 1
ATOM 668 O O . ALA A 1 86 ? 6.312 21.812 2.654 1 98.62 86 ALA A O 1
ATOM 669 N N . GLU A 1 87 ? 5.695 21.266 4.758 1 98.12 87 GLU A N 1
ATOM 670 C CA . GLU A 1 87 ? 7.047 20.906 5.184 1 98.12 87 GLU A CA 1
ATOM 671 C C . GLU A 1 87 ? 7.051 19.594 5.957 1 98.12 87 GLU A C 1
ATOM 673 O O . GLU A 1 87 ? 6.219 19.391 6.844 1 98.12 87 GLU A O 1
ATOM 678 N N . ILE A 1 88 ? 7.984 18.781 5.566 1 98.69 88 ILE A N 1
ATOM 679 C CA . ILE A 1 88 ? 8.188 17.578 6.352 1 98.69 88 ILE A CA 1
ATOM 680 C C . ILE A 1 88 ? 9.062 17.891 7.562 1 98.69 88 ILE A C 1
ATOM 682 O O . ILE A 1 88 ? 10.227 18.281 7.414 1 98.69 88 ILE A O 1
ATOM 686 N N . THR A 1 89 ? 8.547 17.688 8.711 1 98.31 89 THR A N 1
ATOM 687 C CA . THR A 1 89 ? 9.273 18.078 9.914 1 98.31 89 THR A CA 1
ATOM 688 C C . THR A 1 89 ? 10.023 16.875 10.492 1 98.31 89 THR A C 1
ATOM 690 O O . THR A 1 89 ? 11 17.047 11.227 1 98.31 89 THR A O 1
ATOM 693 N N . ASP A 1 90 ? 9.562 15.703 10.242 1 97.88 90 ASP A N 1
ATOM 694 C CA . ASP A 1 90 ? 10.203 14.477 10.703 1 97.88 90 ASP A CA 1
ATOM 695 C C . ASP A 1 90 ? 9.766 13.281 9.867 1 97.88 90 ASP A C 1
ATOM 697 O O . ASP A 1 90 ? 8.648 13.258 9.344 1 97.88 90 ASP A O 1
ATOM 701 N N . SER A 1 91 ? 10.656 12.398 9.734 1 97.19 91 SER A N 1
ATOM 702 C CA . SER A 1 91 ? 10.383 11.133 9.062 1 97.19 91 SER A CA 1
ATOM 703 C C . SER A 1 91 ? 11.148 9.984 9.711 1 97.19 91 SER A C 1
ATOM 705 O O . SER A 1 91 ? 12.312 10.141 10.086 1 97.19 91 SER A O 1
ATOM 707 N N . TYR A 1 92 ? 10.445 8.883 9.891 1 95.75 92 TYR A N 1
ATOM 708 C CA . TYR A 1 92 ? 11.055 7.719 10.523 1 95.75 92 TYR A CA 1
ATOM 709 C C . TYR A 1 92 ? 10.648 6.438 9.805 1 95.75 92 TYR A C 1
ATOM 711 O O . TYR A 1 92 ? 9.461 6.203 9.562 1 95.75 92 TYR A O 1
ATOM 719 N N . ALA A 1 93 ? 11.688 5.648 9.461 1 94.75 93 ALA A N 1
ATOM 720 C CA . ALA A 1 93 ? 11.43 4.387 8.766 1 94.75 93 ALA A CA 1
ATOM 721 C C . ALA A 1 93 ? 11.852 3.197 9.625 1 94.75 93 ALA A C 1
ATOM 723 O O . ALA A 1 93 ? 12.867 3.258 10.328 1 94.75 93 ALA A O 1
ATOM 724 N N . ASP A 1 94 ? 11.062 2.203 9.562 1 92 94 ASP A N 1
ATOM 725 C CA . ASP A 1 94 ? 11.367 0.934 10.211 1 92 94 ASP A CA 1
ATOM 726 C C . ASP A 1 94 ? 11.156 -0.239 9.258 1 92 94 ASP A C 1
ATOM 728 O O . ASP A 1 94 ? 10.133 -0.307 8.57 1 92 94 ASP A O 1
ATOM 732 N N . ILE A 1 95 ? 12.141 -1.071 9.164 1 88.94 95 ILE A N 1
ATOM 733 C CA . ILE A 1 95 ? 11.992 -2.303 8.398 1 88.94 95 ILE A CA 1
ATOM 734 C C . ILE A 1 95 ? 11.734 -3.473 9.344 1 88.94 95 ILE A C 1
ATOM 736 O O . ILE A 1 95 ? 12.5 -3.701 10.281 1 88.94 95 ILE A O 1
ATOM 740 N N . LEU A 1 96 ? 10.594 -4.078 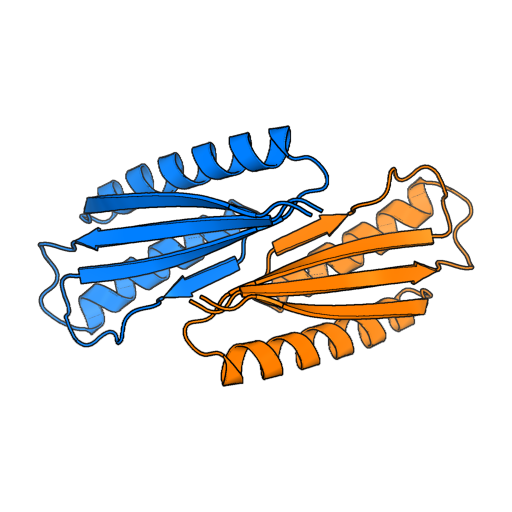9.117 1 84.56 96 LEU A N 1
ATOM 741 C CA . LEU A 1 96 ? 10.172 -5.129 10.039 1 84.56 96 LEU A CA 1
ATOM 742 C C . LEU A 1 96 ? 10.609 -6.5 9.531 1 84.56 96 LEU A C 1
ATOM 744 O O . LEU A 1 96 ? 10.445 -6.809 8.352 1 84.56 96 LEU A O 1
ATOM 748 N N . PRO A 1 97 ? 11.523 -7.051 10.305 1 66.81 97 PRO A N 1
ATOM 749 C CA . PRO A 1 97 ? 12.023 -8.367 9.891 1 66.81 97 PRO A CA 1
ATOM 750 C C . PRO A 1 97 ? 10.898 -9.375 9.656 1 66.81 97 PRO A C 1
ATOM 752 O O . PRO A 1 97 ? 9.781 -9.188 10.156 1 66.81 97 PRO A O 1
ATOM 755 N N . GLU A 1 98 ? 11.055 -10.344 8.734 1 63.59 98 GLU A N 1
ATOM 756 C CA . GLU A 1 98 ? 10.188 -11.477 8.414 1 63.59 98 GLU A CA 1
ATOM 757 C C . GLU A 1 98 ? 9.844 -12.281 9.664 1 63.59 98 GLU A C 1
ATOM 759 O O . GLU A 1 98 ? 10.641 -12.336 10.609 1 63.59 98 GLU A O 1
ATOM 764 N N . MET B 1 1 ? -0.308 2.932 15.414 1 77.75 1 MET B N 1
ATOM 765 C CA . MET B 1 1 ? -0.331 2.756 13.969 1 77.75 1 MET B CA 1
ATOM 766 C C . MET B 1 1 ? -0.394 1.278 13.594 1 77.75 1 MET B C 1
ATOM 768 O O . MET B 1 1 ? 0.615 0.574 13.664 1 77.75 1 MET B O 1
ATOM 772 N N . PRO B 1 2 ? -1.712 0.764 13.508 1 90.19 2 PRO B N 1
ATOM 773 C CA . PRO B 1 2 ? -1.768 -0.664 13.18 1 90.19 2 PRO B CA 1
ATOM 774 C C . PRO B 1 2 ? -1.354 -0.959 11.742 1 90.19 2 PRO B C 1
ATOM 776 O O . PRO B 1 2 ? -1.684 -0.194 10.836 1 90.19 2 PRO B O 1
ATOM 779 N N . LEU B 1 3 ? -0.548 -1.956 11.617 1 95 3 LEU B N 1
ATOM 780 C CA . LEU B 1 3 ? -0.114 -2.498 10.336 1 95 3 LEU B CA 1
ATOM 781 C C . LEU B 1 3 ? -0.537 -3.955 10.188 1 95 3 LEU B C 1
ATOM 783 O O . LEU B 1 3 ? -0.469 -4.727 11.148 1 95 3 LEU B O 1
ATOM 787 N N . ALA B 1 4 ? -0.993 -4.18 9.031 1 96.31 4 ALA B N 1
ATOM 788 C CA . ALA B 1 4 ? -1.396 -5.562 8.789 1 96.31 4 ALA B CA 1
ATOM 789 C C . ALA B 1 4 ? -0.616 -6.164 7.625 1 96.31 4 ALA B C 1
ATOM 791 O O . ALA B 1 4 ? -0.26 -5.457 6.68 1 96.31 4 ALA B O 1
ATOM 792 N N . LYS B 1 5 ? -0.382 -7.418 7.73 1 96.56 5 LYS B N 1
ATOM 793 C CA . LYS B 1 5 ? 0.231 -8.219 6.676 1 96.56 5 LYS B CA 1
ATOM 794 C C . LYS B 1 5 ? -0.65 -9.414 6.312 1 96.56 5 LYS B C 1
ATOM 796 O O . LYS B 1 5 ? -1.185 -10.086 7.191 1 96.56 5 LYS B O 1
ATOM 801 N N . LEU B 1 6 ? -0.849 -9.57 5.117 1 97.56 6 LEU B N 1
ATOM 802 C CA . LEU B 1 6 ? -1.605 -10.711 4.602 1 97.56 6 LEU B CA 1
ATOM 803 C C . LEU B 1 6 ? -0.791 -11.484 3.572 1 97.56 6 LEU B C 1
ATOM 805 O O . LEU B 1 6 ? -0.231 -10.891 2.646 1 97.56 6 LEU B O 1
ATOM 809 N N . THR B 1 7 ? -0.643 -12.82 3.799 1 97.75 7 THR B N 1
ATOM 810 C CA . THR B 1 7 ? 0.031 -13.703 2.855 1 97.75 7 THR B CA 1
ATOM 811 C C . THR B 1 7 ? -0.969 -14.641 2.184 1 97.75 7 THR B C 1
ATOM 813 O O . THR B 1 7 ? -1.774 -15.281 2.859 1 97.75 7 THR B O 1
ATOM 816 N N . ILE B 1 8 ? -0.809 -14.719 0.844 1 98.25 8 ILE B N 1
ATOM 817 C CA . ILE B 1 8 ? -1.774 -15.5 0.075 1 98.25 8 ILE B CA 1
ATOM 818 C C . ILE B 1 8 ? -1.041 -16.516 -0.79 1 98.25 8 ILE B C 1
ATOM 820 O O . ILE B 1 8 ? -0.15 -16.156 -1.564 1 98.25 8 ILE B O 1
ATOM 824 N N . GLU B 1 9 ? -1.458 -17.719 -0.685 1 98.5 9 GLU B N 1
ATOM 825 C CA . GLU B 1 9 ? -0.956 -18.797 -1.544 1 98.5 9 GLU B CA 1
ATOM 826 C C . GLU B 1 9 ? -1.949 -19.125 -2.656 1 98.5 9 GLU B C 1
ATOM 828 O O . GLU B 1 9 ? -3.127 -19.375 -2.389 1 98.5 9 GLU B O 1
ATOM 833 N N . ILE B 1 10 ? -1.371 -19.172 -3.852 1 98.5 10 ILE B N 1
ATOM 834 C CA . ILE B 1 10 ? -2.236 -19.297 -5.02 1 98.5 10 ILE B CA 1
ATOM 835 C C . ILE B 1 10 ? -1.786 -20.469 -5.879 1 98.5 10 ILE B C 1
ATOM 837 O O . ILE B 1 10 ? -0.587 -20.672 -6.082 1 98.5 10 ILE B O 1
ATOM 841 N N . GLU B 1 11 ? -2.748 -21.188 -6.344 1 98.62 11 GLU B N 1
ATOM 842 C CA . GLU B 1 11 ? -2.527 -22.188 -7.379 1 98.62 11 GLU B CA 1
ATOM 843 C C . GLU B 1 11 ? -3.213 -21.797 -8.688 1 98.62 11 GLU B C 1
ATOM 845 O O . GLU B 1 11 ? -4.344 -21.297 -8.672 1 98.62 11 GLU B O 1
ATOM 850 N N . ILE B 1 12 ? -2.527 -21.938 -9.75 1 98.56 12 ILE B N 1
ATOM 851 C CA . ILE B 1 12 ? -3.031 -21.672 -11.094 1 98.56 12 ILE B CA 1
ATOM 852 C C . ILE B 1 12 ? -2.994 -22.953 -11.922 1 98.56 12 ILE B C 1
ATOM 854 O O . ILE B 1 12 ? -2.104 -23.125 -12.758 1 98.56 12 ILE B O 1
ATOM 858 N N . PRO B 1 13 ? -4.09 -23.734 -11.828 1 98 13 PRO B N 1
ATOM 859 C CA . PRO B 1 13 ? -4.059 -25.078 -12.375 1 98 13 PRO B CA 1
ATOM 860 C C . PRO B 1 13 ? -3.881 -25.109 -13.891 1 98 13 PRO B C 1
ATOM 862 O O . PRO B 1 13 ? -3.244 -26.016 -14.43 1 98 13 PRO B O 1
ATOM 865 N N . HIS B 1 14 ? -4.277 -24.109 -14.562 1 97.75 14 HIS B N 1
ATOM 866 C CA . HIS B 1 14 ? -4.301 -24.141 -16.016 1 97.75 14 HIS B CA 1
ATOM 867 C C . HIS B 1 14 ? -3.018 -23.578 -16.609 1 97.75 14 HIS B C 1
ATOM 869 O O . HIS B 1 14 ? -2.811 -23.625 -17.828 1 97.75 14 HIS B O 1
ATOM 875 N N . ALA B 1 15 ? -2.164 -22.906 -15.789 1 98.12 15 ALA B N 1
ATOM 876 C CA . ALA B 1 15 ? -0.95 -22.281 -16.312 1 98.12 15 ALA B CA 1
ATOM 877 C C . ALA B 1 15 ? 0.013 -23.312 -16.859 1 98.12 15 ALA B C 1
ATOM 879 O O . ALA B 1 15 ? 0.227 -24.359 -16.25 1 98.12 15 ALA B O 1
ATOM 880 N N . GLN B 1 16 ? 0.57 -23 -18 1 97.81 16 GLN B N 1
ATOM 881 C CA . GLN B 1 16 ? 1.52 -23.906 -18.641 1 97.81 16 GLN B CA 1
ATOM 882 C C . GLN B 1 16 ? 2.812 -23.188 -19 1 97.81 16 GLN B C 1
ATOM 884 O O . GLN B 1 16 ? 3.629 -23.719 -19.766 1 97.81 16 GLN B O 1
ATOM 889 N N . SER B 1 17 ? 2.969 -21.969 -18.547 1 97.81 17 SER B N 1
ATOM 890 C CA . SER B 1 17 ? 4.16 -21.172 -18.781 1 97.81 17 SER B CA 1
ATOM 891 C C . SER B 1 17 ? 4.285 -20.047 -17.75 1 97.81 17 SER B C 1
ATOM 893 O O . SER B 1 17 ? 3.312 -19.703 -17.078 1 97.81 17 SER B O 1
ATOM 895 N N . LEU B 1 18 ? 5.457 -19.5 -17.734 1 97.06 18 LEU B N 1
ATOM 896 C CA . LEU B 1 18 ? 5.668 -18.328 -16.875 1 97.06 18 LEU B CA 1
ATOM 897 C C . LEU B 1 18 ? 4.828 -17.156 -17.344 1 97.06 18 LEU B C 1
ATOM 899 O O . LEU B 1 18 ? 4.379 -16.344 -16.531 1 97.06 18 LEU B O 1
ATOM 903 N N . LYS B 1 19 ? 4.664 -17.141 -18.641 1 97.56 19 LYS B N 1
ATOM 904 C CA . LYS B 1 19 ? 3.834 -16.062 -19.188 1 97.56 19 LYS B CA 1
ATOM 905 C C . LYS B 1 19 ? 2.402 -16.156 -18.656 1 97.56 19 LYS B C 1
ATOM 907 O O . LYS B 1 19 ? 1.8 -15.148 -18.297 1 97.56 19 LYS B O 1
ATOM 912 N N . ASP B 1 20 ? 1.86 -17.359 -18.609 1 98 20 ASP B N 1
ATOM 913 C CA . ASP B 1 20 ? 0.52 -17.578 -18.078 1 98 20 ASP B CA 1
ATOM 914 C C . ASP B 1 20 ? 0.43 -17.125 -16.625 1 98 20 ASP B C 1
ATOM 916 O O . ASP B 1 20 ? -0.498 -16.406 -16.25 1 98 20 ASP B O 1
ATOM 920 N N . ARG B 1 21 ? 1.39 -17.531 -15.875 1 98 21 ARG B N 1
ATOM 921 C CA . ARG B 1 21 ? 1.443 -17.172 -14.469 1 98 21 ARG B CA 1
ATOM 922 C C . ARG B 1 21 ? 1.491 -15.648 -14.289 1 98 21 ARG B C 1
ATOM 924 O O . ARG B 1 21 ? 0.75 -15.094 -13.477 1 98 21 ARG B O 1
ATOM 931 N N . ARG B 1 22 ? 2.311 -15.055 -15.062 1 97.69 22 ARG B N 1
ATOM 932 C CA . ARG B 1 22 ? 2.496 -13.609 -14.93 1 97.69 22 ARG B CA 1
ATOM 933 C C . ARG B 1 22 ? 1.211 -12.859 -15.258 1 97.69 22 ARG B C 1
ATOM 935 O O . ARG B 1 22 ? 0.905 -11.836 -14.641 1 97.69 22 ARG B O 1
ATOM 942 N N . GLN B 1 23 ? 0.464 -13.281 -16.188 1 98 23 GLN B N 1
ATOM 943 C CA . GLN B 1 23 ? -0.795 -12.648 -16.547 1 98 23 GLN B CA 1
ATOM 944 C C . GLN B 1 23 ? -1.784 -12.664 -15.391 1 98 23 GLN B C 1
ATOM 946 O O . GLN B 1 23 ? -2.414 -11.648 -15.086 1 98 23 GLN B O 1
ATOM 951 N N . VAL B 1 24 ? -1.852 -13.789 -14.789 1 98.31 24 VAL B N 1
ATOM 952 C CA . VAL B 1 24 ? -2.781 -13.953 -13.672 1 98.31 24 VAL B CA 1
ATOM 953 C C . VAL B 1 24 ? -2.338 -13.078 -12.5 1 98.31 24 VAL B C 1
ATOM 955 O O . VAL B 1 24 ? -3.141 -12.336 -11.938 1 98.31 24 VAL B O 1
ATOM 958 N N . ILE B 1 25 ? -1.066 -13.195 -12.195 1 98.38 25 ILE B N 1
ATOM 959 C CA . ILE B 1 25 ? -0.534 -12.508 -11.023 1 98.38 25 ILE B CA 1
ATOM 960 C C . ILE B 1 25 ? -0.606 -10.992 -11.242 1 98.38 25 ILE B C 1
ATOM 962 O O . ILE B 1 25 ? -0.99 -10.25 -10.336 1 98.38 25 ILE B O 1
ATOM 966 N N . ARG B 1 26 ? -0.281 -10.625 -12.398 1 98.25 26 ARG B N 1
ATOM 967 C CA . ARG B 1 26 ? -0.352 -9.203 -12.719 1 98.25 26 ARG B CA 1
ATOM 968 C C . ARG B 1 26 ? -1.781 -8.688 -12.594 1 98.25 26 ARG B C 1
ATOM 970 O O . ARG B 1 26 ? -2.012 -7.602 -12.047 1 98.25 26 ARG B O 1
ATOM 977 N N . SER B 1 27 ? -2.689 -9.414 -13.086 1 98.56 27 SER B N 1
ATOM 978 C CA . SER B 1 27 ? -4.094 -9.023 -13.023 1 98.56 27 SER B CA 1
ATOM 979 C C . SER B 1 27 ? -4.566 -8.898 -11.578 1 98.56 27 SER B C 1
ATOM 981 O O . SER B 1 27 ? -5.25 -7.934 -11.227 1 98.56 27 SER B O 1
ATOM 983 N N . LEU B 1 28 ? -4.242 -9.836 -10.82 1 98.5 28 LEU B N 1
ATOM 984 C CA . LEU B 1 28 ? -4.617 -9.82 -9.406 1 98.5 28 LEU B CA 1
ATOM 985 C C . LEU B 1 28 ? -4.059 -8.586 -8.703 1 98.5 28 LEU B C 1
ATOM 987 O O . LEU B 1 28 ? -4.793 -7.871 -8.023 1 98.5 28 LEU B O 1
ATOM 991 N N . LYS B 1 29 ? -2.793 -8.383 -8.93 1 98.44 29 LYS B N 1
ATOM 992 C CA . LYS B 1 29 ? -2.15 -7.238 -8.289 1 98.44 29 LYS B CA 1
ATOM 993 C C . LYS B 1 29 ? -2.803 -5.926 -8.719 1 98.44 29 LYS B C 1
ATOM 995 O O . LYS B 1 29 ? -3.145 -5.09 -7.875 1 98.44 29 LYS B O 1
ATOM 1000 N N . ASP B 1 30 ? -3.002 -5.801 -9.992 1 98.06 30 ASP B N 1
ATOM 1001 C CA . ASP B 1 30 ? -3.568 -4.566 -10.531 1 98.06 30 ASP B CA 1
ATOM 1002 C C . ASP B 1 30 ? -4.965 -4.312 -9.969 1 98.06 30 ASP B C 1
ATOM 1004 O O . ASP B 1 30 ? -5.258 -3.217 -9.484 1 98.06 30 ASP B O 1
ATOM 1008 N N . LYS B 1 31 ? -5.781 -5.277 -9.969 1 98.12 31 LYS B N 1
ATOM 1009 C CA . LYS B 1 31 ? -7.164 -5.133 -9.523 1 98.12 31 LYS B CA 1
ATOM 1010 C C . LYS B 1 31 ? -7.238 -4.848 -8.023 1 98.12 31 LYS B C 1
ATOM 1012 O O . LYS B 1 31 ? -8.047 -4.031 -7.582 1 98.12 31 LYS B O 1
ATOM 1017 N N . LEU B 1 32 ? -6.418 -5.484 -7.293 1 98.38 32 LEU B N 1
ATOM 1018 C CA . LEU B 1 32 ? -6.422 -5.273 -5.848 1 98.38 32 LEU B CA 1
ATOM 1019 C C . LEU B 1 32 ? -5.906 -3.883 -5.5 1 98.38 32 LEU B C 1
ATOM 1021 O O . LEU B 1 32 ? -6.48 -3.199 -4.652 1 98.38 32 LEU B O 1
ATOM 1025 N N . ARG B 1 33 ? -4.836 -3.504 -6.176 1 97.31 33 ARG B N 1
ATOM 1026 C CA . ARG B 1 33 ? -4.258 -2.188 -5.922 1 97.31 33 ARG B CA 1
ATOM 1027 C C . ARG B 1 33 ? -5.23 -1.078 -6.309 1 97.31 33 ARG B C 1
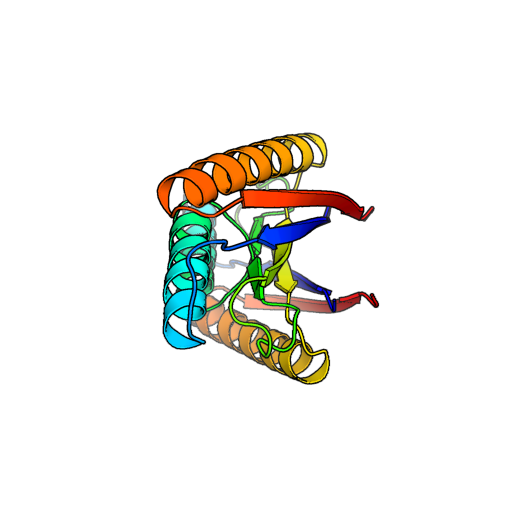ATOM 1029 O O . ARG B 1 33 ? -5.227 -0.003 -5.707 1 97.31 33 ARG B O 1
ATOM 1036 N N . HIS B 1 34 ? -6.012 -1.399 -7.27 1 95.75 34 HIS B N 1
ATOM 1037 C CA . HIS B 1 34 ? -6.996 -0.417 -7.715 1 95.75 34 HIS B CA 1
ATOM 1038 C C . HIS B 1 34 ? -8.141 -0.286 -6.715 1 95.75 34 HIS B C 1
ATOM 1040 O O . HIS B 1 34 ? -8.664 0.81 -6.504 1 95.75 34 HIS B O 1
ATOM 1046 N N . SER B 1 35 ? -8.398 -1.344 -6.059 1 96.69 35 SER B N 1
ATOM 1047 C CA . SER B 1 35 ? -9.609 -1.391 -5.242 1 96.69 35 SER B CA 1
ATOM 1048 C C . SER B 1 35 ? -9.312 -1.039 -3.789 1 96.69 35 SER B C 1
ATOM 1050 O O . SER B 1 35 ? -10.211 -0.652 -3.043 1 96.69 35 SER B O 1
ATOM 1052 N N . PHE B 1 36 ? -8.078 -1.224 -3.41 1 98.12 36 PHE B N 1
ATOM 1053 C CA . PHE B 1 36 ? -7.785 -1.106 -1.986 1 98.12 36 PHE B CA 1
ATOM 1054 C C . PHE B 1 36 ? -6.531 -0.268 -1.761 1 98.12 36 PHE B C 1
ATOM 1056 O O . PHE B 1 36 ? -5.68 -0.161 -2.646 1 98.12 36 PHE B O 1
ATOM 1063 N N . ASN B 1 37 ? -6.43 0.324 -0.554 1 97.75 37 ASN B N 1
ATOM 1064 C CA . ASN B 1 37 ? -5.211 0.942 -0.046 1 97.75 37 ASN B CA 1
ATOM 1065 C C . ASN B 1 37 ? -4.254 -0.098 0.53 1 97.75 37 ASN B C 1
ATOM 1067 O O . ASN B 1 37 ? -4.316 -0.416 1.719 1 97.75 37 ASN B O 1
ATOM 1071 N N . LEU B 1 38 ? -3.396 -0.536 -0.335 1 98.69 38 LEU B N 1
ATOM 1072 C CA . LEU B 1 38 ? -2.51 -1.614 0.086 1 98.69 38 LEU B CA 1
ATOM 1073 C C . LEU B 1 38 ? -1.227 -1.615 -0.739 1 98.69 38 LEU B C 1
ATOM 1075 O O . LEU B 1 38 ? -1.182 -1.031 -1.824 1 98.69 38 LEU B O 1
ATOM 1079 N N . SER B 1 39 ? -0.212 -2.158 -0.171 1 98.62 39 SER B N 1
ATOM 1080 C CA . SER B 1 39 ? 0.988 -2.584 -0.883 1 98.62 39 SER B CA 1
ATOM 1081 C C . SER B 1 39 ? 0.953 -4.078 -1.181 1 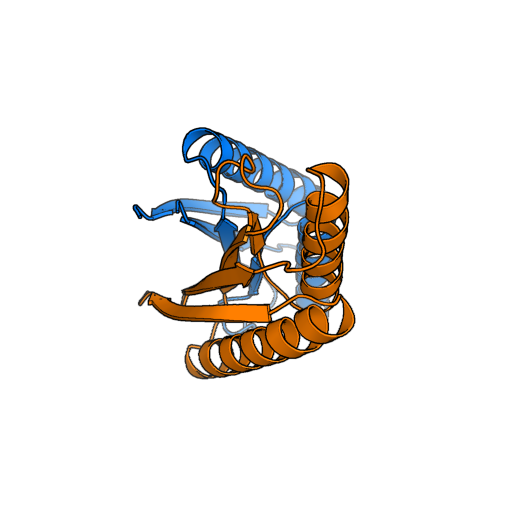98.62 39 SER B C 1
ATOM 1083 O O . SER B 1 39 ? 0.557 -4.879 -0.329 1 98.62 39 SER B O 1
ATOM 1085 N N . ILE B 1 40 ? 1.386 -4.48 -2.396 1 98.5 40 ILE B N 1
ATOM 1086 C CA . ILE B 1 40 ? 1.288 -5.895 -2.75 1 98.5 40 ILE B CA 1
ATOM 1087 C C . ILE B 1 40 ? 2.516 -6.309 -3.559 1 98.5 40 ILE B C 1
ATOM 1089 O O . ILE B 1 40 ? 2.98 -5.562 -4.422 1 98.5 40 ILE B O 1
ATOM 1093 N N . ALA B 1 41 ? 3.021 -7.477 -3.242 1 97.5 41 ALA B N 1
ATOM 1094 C CA . ALA B 1 41 ? 4.207 -7.977 -3.934 1 97.5 41 ALA B CA 1
ATOM 1095 C C . ALA B 1 41 ? 4.164 -9.492 -4.062 1 97.5 41 ALA B C 1
ATOM 1097 O O . ALA B 1 41 ? 3.6 -10.18 -3.209 1 97.5 41 ALA B O 1
ATOM 1098 N N . GLU B 1 42 ? 4.742 -9.898 -5.16 1 97.31 42 GLU B N 1
ATOM 1099 C CA . GLU B 1 42 ? 5 -11.328 -5.281 1 97.31 42 GLU B CA 1
ATOM 1100 C C . GLU B 1 42 ? 6.207 -11.742 -4.445 1 97.31 42 GLU B C 1
ATOM 1102 O O . GLU B 1 42 ? 7.277 -11.141 -4.547 1 97.31 42 GLU B O 1
ATOM 1107 N N . LEU B 1 43 ? 6.105 -12.844 -3.688 1 96.06 43 LEU B N 1
ATOM 1108 C CA . LEU B 1 43 ? 7.137 -13.156 -2.701 1 96.06 43 LEU B CA 1
ATOM 1109 C C . LEU B 1 43 ? 7.938 -14.383 -3.127 1 96.06 43 LEU B C 1
ATOM 1111 O O . LEU B 1 43 ? 9 -14.664 -2.557 1 96.06 43 LEU B O 1
ATOM 1115 N N . ASP B 1 44 ? 7.48 -15.102 -3.996 1 92.94 44 ASP B N 1
ATOM 1116 C CA . ASP B 1 44 ? 8.188 -16.297 -4.449 1 92.94 44 ASP B CA 1
ATOM 1117 C C . ASP B 1 44 ? 9.148 -15.977 -5.59 1 92.94 44 ASP B C 1
ATOM 1119 O O . ASP B 1 44 ? 9.188 -14.844 -6.07 1 92.94 44 ASP B O 1
ATOM 1123 N N . ASP B 1 45 ? 9.859 -16.953 -6.051 1 88.94 45 ASP B N 1
ATOM 1124 C CA . ASP B 1 45 ? 10.898 -16.75 -7.059 1 88.94 45 ASP B CA 1
ATOM 1125 C C . ASP B 1 45 ? 10.305 -16.781 -8.469 1 88.94 45 ASP B C 1
ATOM 1127 O O . ASP B 1 45 ? 10.984 -16.438 -9.438 1 88.94 45 ASP B O 1
ATOM 1131 N N . GLY B 1 46 ? 9.141 -17.094 -8.562 1 86.31 46 GLY B N 1
ATOM 1132 C CA . GLY B 1 46 ? 8.484 -17.109 -9.859 1 86.31 46 GLY B CA 1
ATOM 1133 C C . GLY B 1 46 ? 9.055 -18.141 -10.812 1 86.31 46 GLY B C 1
ATOM 1134 O O . GLY B 1 46 ? 9.18 -17.891 -12.008 1 86.31 46 GLY B O 1
ATOM 1135 N N . ILE B 1 47 ? 9.477 -19.203 -10.242 1 89.25 47 ILE B N 1
ATOM 1136 C CA . ILE B 1 47 ? 10.133 -20.219 -11.062 1 89.25 47 ILE B CA 1
ATOM 1137 C C . ILE B 1 47 ? 9.117 -21.297 -11.445 1 89.25 47 ILE B C 1
ATOM 1139 O O . ILE B 1 47 ? 9.25 -21.922 -12.492 1 89.25 47 ILE B O 1
ATOM 1143 N N . VAL B 1 48 ? 8.094 -21.484 -10.633 1 95.25 48 VAL B N 1
ATOM 1144 C CA . VAL B 1 48 ? 7.031 -22.453 -10.898 1 95.25 48 VAL B CA 1
ATOM 1145 C C . VAL B 1 48 ? 5.828 -21.734 -11.516 1 95.25 48 VAL B C 1
ATOM 1147 O O . VAL B 1 48 ? 5.402 -20.688 -11.023 1 95.25 48 VAL B O 1
ATOM 1150 N N . TRP B 1 49 ? 5.289 -22.25 -12.633 1 96.81 49 TRP B N 1
ATOM 1151 C CA . TRP B 1 49 ? 4.301 -21.516 -13.414 1 96.81 49 TRP B CA 1
ATOM 1152 C C . TRP B 1 49 ? 2.908 -21.672 -12.812 1 96.81 49 TRP B C 1
ATOM 1154 O O . TRP B 1 49 ? 2.018 -20.859 -13.078 1 96.81 49 TRP B O 1
ATOM 1164 N N . ASN B 1 50 ? 2.711 -22.734 -11.867 1 97.5 50 ASN B N 1
ATOM 1165 C CA . ASN B 1 50 ? 1.327 -22.953 -11.469 1 97.5 50 ASN B CA 1
ATOM 1166 C C . ASN B 1 50 ? 1.107 -22.641 -9.992 1 97.5 50 ASN B C 1
ATOM 1168 O O . ASN B 1 50 ? 0.122 -23.062 -9.398 1 97.5 50 ASN B O 1
ATOM 1172 N N . ARG B 1 51 ? 1.989 -21.938 -9.414 1 97.75 51 ARG B N 1
ATOM 1173 C CA . ARG B 1 51 ? 1.838 -21.484 -8.039 1 97.75 51 ARG B CA 1
ATOM 1174 C C . ARG B 1 51 ? 2.441 -20.109 -7.836 1 97.75 51 ARG B C 1
ATOM 1176 O O . ARG B 1 51 ? 3.375 -19.719 -8.547 1 97.75 51 ARG B O 1
ATOM 1183 N N . ALA B 1 52 ? 1.955 -19.438 -6.824 1 97.88 52 ALA B N 1
ATOM 1184 C CA . ALA B 1 52 ? 2.502 -18.125 -6.473 1 97.88 52 ALA B CA 1
ATOM 1185 C C . ALA B 1 52 ? 2.174 -17.766 -5.027 1 97.88 52 ALA B C 1
ATOM 1187 O O 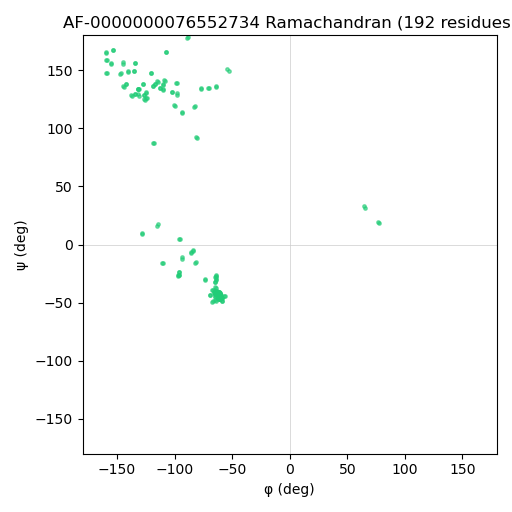. ALA B 1 52 ? 1.242 -18.312 -4.438 1 97.88 52 ALA B O 1
ATOM 1188 N N . THR B 1 53 ? 2.92 -16.906 -4.504 1 98.06 53 THR B N 1
ATOM 1189 C CA . THR B 1 53 ? 2.684 -16.328 -3.18 1 98.06 53 THR B CA 1
ATOM 1190 C C . THR B 1 53 ? 2.654 -14.812 -3.242 1 98.06 53 THR B C 1
ATOM 1192 O O . THR B 1 53 ? 3.598 -14.188 -3.73 1 98.06 53 THR B O 1
ATOM 1195 N N . LEU B 1 54 ? 1.58 -14.219 -2.766 1 98.19 54 LEU B N 1
ATOM 1196 C CA . LEU B 1 54 ? 1.466 -12.766 -2.701 1 98.19 54 LEU B CA 1
ATOM 1197 C C . LEU B 1 54 ? 1.521 -12.281 -1.257 1 98.19 54 LEU B C 1
ATOM 1199 O O . LEU B 1 54 ? 0.936 -12.898 -0.365 1 98.19 54 LEU B O 1
ATOM 1203 N N . GLY B 1 55 ? 2.227 -11.242 -1.042 1 97.75 55 GLY B N 1
ATOM 1204 C CA . GLY B 1 55 ? 2.195 -10.5 0.207 1 97.75 55 GLY B CA 1
ATOM 1205 C C . GLY B 1 55 ? 1.497 -9.156 0.086 1 97.75 55 GLY B C 1
ATOM 1206 O O . GLY B 1 55 ? 1.66 -8.453 -0.915 1 97.75 55 GLY B O 1
ATOM 1207 N N . ILE B 1 56 ? 0.765 -8.82 1.082 1 98.31 56 ILE B N 1
ATOM 1208 C CA . ILE B 1 56 ? 0.016 -7.566 1.109 1 98.31 56 ILE B CA 1
ATOM 1209 C C . ILE B 1 56 ? 0.264 -6.844 2.432 1 98.31 56 ILE B C 1
ATOM 1211 O O . ILE B 1 56 ? 0.273 -7.469 3.494 1 98.31 56 ILE B O 1
ATOM 1215 N N . ALA B 1 57 ? 0.53 -5.598 2.381 1 97.69 57 ALA B N 1
ATOM 1216 C CA . ALA B 1 57 ? 0.629 -4.734 3.555 1 97.69 57 ALA B CA 1
ATOM 1217 C C . ALA B 1 57 ? -0.435 -3.641 3.523 1 97.69 57 ALA B C 1
ATOM 1219 O O . ALA B 1 57 ? -0.697 -3.051 2.473 1 97.69 57 ALA B O 1
ATOM 1220 N N . ALA B 1 58 ? -1.021 -3.396 4.641 1 98 58 ALA B N 1
ATOM 1221 C CA . ALA B 1 58 ? -2.023 -2.346 4.777 1 98 58 ALA B CA 1
ATOM 1222 C C . ALA B 1 58 ? -1.867 -1.609 6.105 1 98 58 ALA B C 1
ATOM 1224 O O . ALA B 1 58 ? -1.495 -2.211 7.117 1 98 58 ALA B O 1
ATOM 1225 N N . ILE B 1 59 ? -2.227 -0.325 6.086 1 97.56 59 ILE B N 1
ATOM 1226 C CA . ILE B 1 59 ? -2.088 0.495 7.285 1 97.56 59 ILE B CA 1
ATOM 1227 C C . ILE B 1 59 ? -3.348 1.336 7.48 1 97.56 59 ILE B C 1
ATOM 1229 O O . ILE B 1 59 ? -4.047 1.652 6.52 1 97.56 59 ILE B O 1
ATOM 1233 N N . SER B 1 60 ? -3.656 1.614 8.727 1 95.56 60 SER B N 1
ATOM 1234 C CA . SER B 1 60 ? -4.785 2.467 9.094 1 95.56 60 SER B CA 1
ATOM 1235 C C . SER B 1 60 ? -4.559 3.141 10.438 1 95.56 60 SER B C 1
ATOM 1237 O O . SER B 1 60 ? -3.605 2.812 11.156 1 95.56 60 SER B O 1
ATOM 1239 N N . SER B 1 61 ? -5.375 4.113 10.727 1 93.94 61 SER B N 1
ATOM 1240 C CA . SER B 1 61 ? -5.312 4.754 12.031 1 93.94 61 SER B CA 1
ATOM 1241 C C . SER B 1 61 ? -6.113 3.977 13.07 1 93.94 61 SER B C 1
ATOM 1243 O O . SER B 1 61 ? -6.02 4.25 14.266 1 93.94 61 SER B O 1
ATOM 1245 N N . SER B 1 62 ? -6.809 2.932 12.617 1 92.81 62 SER B N 1
ATOM 1246 C CA . SER B 1 62 ? -7.691 2.154 13.484 1 92.81 62 SER B CA 1
ATOM 1247 C C . SER B 1 62 ? -7.492 0.657 13.273 1 92.81 62 SER B C 1
ATOM 1249 O O . SER B 1 62 ? -7.605 0.166 12.141 1 92.81 62 SER B O 1
ATOM 1251 N N . THR B 1 63 ? -7.301 0.014 14.398 1 92.75 63 THR B N 1
ATOM 1252 C CA . THR B 1 63 ? -7.125 -1.433 14.336 1 92.75 63 THR B CA 1
ATOM 1253 C C . THR B 1 63 ? -8.398 -2.111 13.836 1 92.75 63 THR B C 1
ATOM 1255 O O . THR B 1 63 ? -8.336 -3.043 13.031 1 92.75 63 THR B O 1
ATOM 1258 N N . SER B 1 64 ? -9.484 -1.661 14.391 1 93.44 64 SER B N 1
ATOM 1259 C CA . SER B 1 64 ? -10.758 -2.254 13.992 1 93.44 64 SER B CA 1
ATOM 1260 C C . SER B 1 64 ? -11.016 -2.072 12.5 1 93.44 64 SER B C 1
ATOM 1262 O O . SER B 1 64 ? -11.414 -3.018 11.812 1 93.44 64 SER B O 1
ATOM 1264 N N . TYR B 1 65 ? -10.734 -0.932 12 1 94.5 65 TYR B N 1
ATOM 1265 C CA . TYR B 1 65 ? -10.906 -0.675 10.578 1 94.5 65 TYR B CA 1
ATOM 1266 C C . TYR B 1 65 ? -9.961 -1.53 9.75 1 94.5 65 TYR B C 1
ATOM 1268 O O . TYR B 1 65 ? -10.367 -2.127 8.742 1 94.5 65 TYR B O 1
ATOM 1276 N N . LEU B 1 66 ? -8.758 -1.633 10.188 1 96.25 66 LEU B N 1
ATOM 1277 C CA . LEU B 1 66 ? -7.746 -2.406 9.477 1 96.25 66 LEU B CA 1
ATOM 1278 C C . LEU B 1 66 ? -8.141 -3.877 9.398 1 96.25 66 LEU B C 1
ATOM 1280 O O . LEU B 1 66 ? -8.008 -4.508 8.344 1 96.25 66 LEU B O 1
ATOM 1284 N N . THR B 1 67 ? -8.617 -4.398 10.508 1 94.56 67 THR B N 1
ATOM 1285 C CA . THR B 1 67 ? -9.055 -5.789 10.555 1 94.56 67 THR B CA 1
ATOM 1286 C C . THR B 1 67 ? -10.164 -6.039 9.539 1 94.56 67 THR B C 1
ATOM 1288 O O . THR B 1 67 ? -10.141 -7.039 8.82 1 94.56 67 THR B O 1
ATOM 1291 N N . GLY B 1 68 ? -11.109 -5.125 9.531 1 96.25 68 GLY B N 1
ATOM 1292 C CA . GLY B 1 68 ? -12.172 -5.223 8.547 1 96.25 68 GLY B CA 1
ATOM 1293 C C . GLY B 1 68 ? -11.664 -5.152 7.117 1 96.25 68 GLY B C 1
ATOM 1294 O O . GLY B 1 68 ? -12.117 -5.91 6.258 1 96.25 68 GLY B O 1
ATOM 1295 N N . GLN B 1 69 ? -10.75 -4.277 6.883 1 96.88 69 GLN B N 1
ATOM 1296 C CA . GLN B 1 69 ? -10.18 -4.109 5.547 1 96.88 69 GLN B CA 1
ATOM 1297 C C . GLN B 1 69 ? -9.477 -5.379 5.086 1 96.88 69 GLN B C 1
ATOM 1299 O O . GLN B 1 69 ? -9.617 -5.789 3.934 1 96.88 69 GLN B O 1
ATOM 1304 N N . ILE B 1 70 ? -8.734 -5.973 5.969 1 97.25 70 ILE B N 1
ATOM 1305 C CA . ILE B 1 70 ? -8.008 -7.195 5.645 1 97.25 70 ILE B CA 1
ATOM 1306 C C . ILE B 1 70 ? -8.992 -8.297 5.254 1 97.25 70 ILE B C 1
ATOM 1308 O O . ILE B 1 70 ? -8.742 -9.055 4.316 1 97.25 70 ILE B O 1
ATOM 1312 N N . GLN B 1 71 ? -10.039 -8.375 5.973 1 97.19 71 GLN B N 1
ATOM 1313 C CA . GLN B 1 71 ? -11.055 -9.367 5.645 1 97.19 71 GLN B CA 1
ATOM 1314 C C . GLN B 1 71 ? -11.648 -9.102 4.262 1 97.19 71 GLN B C 1
ATOM 1316 O O . GLN B 1 71 ? -11.875 -10.039 3.49 1 97.19 71 GLN B O 1
ATOM 1321 N N . GLN B 1 72 ? -11.883 -7.895 3.934 1 98.31 72 GLN B N 1
ATOM 1322 C CA . GLN B 1 72 ? -12.414 -7.531 2.625 1 98.31 72 GLN B CA 1
ATOM 1323 C C . GLN B 1 72 ? -11.422 -7.859 1.517 1 98.31 72 GLN B C 1
ATOM 1325 O O . GLN B 1 72 ? -11.805 -8.328 0.444 1 98.31 72 GLN B O 1
ATOM 1330 N N . ILE B 1 73 ? -10.203 -7.574 1.789 1 98.5 73 ILE B N 1
ATOM 1331 C CA . ILE B 1 73 ? -9.148 -7.871 0.825 1 98.5 73 ILE B CA 1
ATOM 1332 C C . ILE B 1 73 ? -9.086 -9.375 0.583 1 98.5 73 ILE B C 1
ATOM 1334 O O . ILE B 1 73 ? -9 -9.828 -0.563 1 98.5 73 ILE B O 1
ATOM 1338 N N . ASP B 1 74 ? -9.109 -10.164 1.648 1 98.06 74 ASP B N 1
ATOM 1339 C CA . ASP B 1 74 ? -9.086 -11.617 1.541 1 98.06 74 ASP B CA 1
ATOM 1340 C C . ASP B 1 74 ? -10.234 -12.125 0.679 1 98.06 74 ASP B C 1
ATOM 1342 O O . ASP B 1 74 ? -10.031 -12.953 -0.209 1 98.06 74 ASP B O 1
ATOM 1346 N N . ASN B 1 75 ? -11.406 -11.57 0.922 1 98.12 75 ASN B N 1
ATOM 1347 C CA . ASN B 1 75 ? -12.57 -11.945 0.13 1 98.12 75 ASN B CA 1
ATOM 1348 C C . ASN B 1 75 ? -12.391 -11.578 -1.341 1 98.12 75 ASN B C 1
ATOM 1350 O O . ASN B 1 75 ? -12.727 -12.367 -2.227 1 98.12 75 ASN B O 1
ATOM 1354 N N . ALA B 1 76 ? -11.875 -10.43 -1.568 1 98.5 76 ALA B N 1
ATOM 1355 C CA . ALA B 1 76 ? -11.688 -9.953 -2.938 1 98.5 76 ALA B CA 1
ATOM 1356 C C . ALA B 1 76 ? -10.68 -10.82 -3.686 1 98.5 76 ALA B C 1
ATOM 1358 O O . ALA B 1 76 ? -10.883 -11.141 -4.859 1 98.5 76 ALA B O 1
ATOM 1359 N N . VAL B 1 77 ? -9.648 -11.188 -2.994 1 98.38 77 VAL B N 1
ATOM 1360 C CA . VAL B 1 77 ? -8.625 -12.008 -3.637 1 98.38 77 VAL B CA 1
ATOM 1361 C C . VAL B 1 77 ? -9.219 -13.359 -4.043 1 98.38 77 VAL B C 1
ATOM 1363 O O . VAL B 1 77 ? -8.93 -13.867 -5.129 1 98.38 77 VAL B O 1
ATOM 1366 N N . HIS B 1 78 ? -10.047 -13.906 -3.211 1 98.12 78 HIS B N 1
ATOM 1367 C CA . HIS B 1 78 ? -10.703 -15.172 -3.518 1 98.12 78 HIS B CA 1
ATOM 1368 C C . HIS B 1 78 ? -11.594 -15.047 -4.746 1 98.12 78 HIS B C 1
ATOM 1370 O O . HIS B 1 78 ? -11.523 -15.875 -5.656 1 98.12 78 HIS B O 1
ATOM 1376 N N . ARG B 1 79 ? -12.32 -14.031 -4.734 1 98.19 79 ARG B N 1
ATOM 1377 C CA . ARG B 1 79 ? -13.234 -13.805 -5.852 1 98.19 79 ARG B CA 1
ATOM 1378 C C . ARG B 1 79 ? -12.469 -13.578 -7.148 1 98.19 79 ARG B C 1
ATOM 1380 O O . ARG B 1 79 ? -12.773 -14.195 -8.172 1 98.19 79 ARG B O 1
ATOM 1387 N N . LEU B 1 80 ? -11.477 -12.719 -7.129 1 98.44 80 LEU B N 1
ATOM 1388 C CA . LEU B 1 80 ? -10.703 -12.367 -8.312 1 98.44 80 LEU B CA 1
ATOM 1389 C C . LEU B 1 80 ? -9.938 -13.578 -8.844 1 98.44 80 LEU B C 1
ATOM 1391 O O . LEU B 1 80 ? -9.898 -13.812 -10.055 1 98.44 80 LEU B O 1
ATOM 1395 N N . ALA B 1 81 ? -9.375 -14.328 -7.891 1 98.44 81 ALA B N 1
ATOM 1396 C CA . ALA B 1 81 ? -8.648 -15.531 -8.289 1 98.44 81 ALA B CA 1
ATOM 1397 C C . ALA B 1 81 ? -9.555 -16.5 -9.023 1 98.44 81 ALA B C 1
ATOM 1399 O O . ALA B 1 81 ? -9.18 -17.062 -10.062 1 98.44 81 ALA B O 1
ATOM 1400 N N . ASN B 1 82 ? -10.727 -16.656 -8.5 1 97.94 82 ASN B N 1
ATOM 1401 C CA . ASN B 1 82 ? -11.688 -17.562 -9.125 1 97.94 82 ASN B CA 1
ATOM 1402 C C . ASN B 1 82 ? -12.039 -17.125 -10.539 1 97.94 82 ASN B C 1
ATOM 1404 O O . ASN B 1 82 ? -12.102 -17.953 -11.453 1 97.94 82 ASN B O 1
ATOM 1408 N N . THR B 1 83 ? -12.195 -15.875 -10.734 1 97.94 83 THR B N 1
ATOM 1409 C CA . THR B 1 83 ? -12.523 -15.328 -12.047 1 97.94 83 THR B CA 1
ATOM 1410 C C . THR B 1 83 ? -11.383 -15.578 -13.031 1 97.94 83 THR B C 1
ATOM 1412 O O . THR B 1 83 ? -11.617 -15.789 -14.227 1 97.94 83 THR B O 1
ATOM 1415 N N . LEU B 1 84 ? -10.195 -15.672 -12.531 1 98.12 84 LEU B N 1
ATOM 1416 C CA . LEU B 1 84 ? -9.008 -15.805 -13.359 1 98.12 84 LEU B CA 1
ATOM 1417 C C . LEU B 1 84 ? -8.609 -17.281 -13.508 1 98.12 84 LEU B C 1
ATOM 1419 O O . LEU 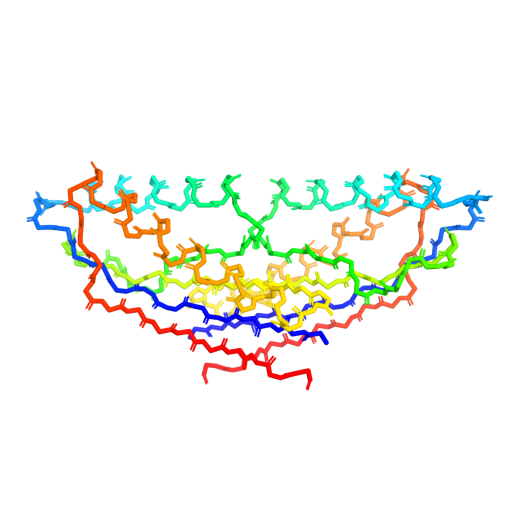B 1 84 ? -7.559 -17.578 -14.07 1 98.12 84 LEU B O 1
ATOM 1423 N N . GLY B 1 85 ? -9.453 -18.156 -12.953 1 97.81 85 GLY B N 1
ATOM 1424 C CA . GLY B 1 85 ? -9.156 -19.578 -13.008 1 97.81 85 GLY B CA 1
ATOM 1425 C C . GLY B 1 85 ? -8.094 -20 -12.008 1 97.81 85 GLY B C 1
ATOM 1426 O O . GLY B 1 85 ? -7.414 -21.016 -12.211 1 97.81 85 GLY B O 1
ATOM 1427 N N . ALA B 1 86 ? -7.855 -19.234 -11.023 1 98.62 86 ALA B N 1
ATOM 1428 C CA . ALA B 1 86 ? -6.902 -19.547 -9.961 1 98.62 86 ALA B CA 1
ATOM 1429 C C . ALA B 1 86 ? -7.629 -19.906 -8.664 1 98.62 86 ALA B C 1
ATOM 1431 O O . ALA B 1 86 ? -8.844 -19.75 -8.57 1 98.62 86 ALA B O 1
ATOM 1432 N N . GLU B 1 87 ? -6.871 -20.484 -7.75 1 98.12 87 GLU B N 1
ATOM 1433 C CA . GLU B 1 87 ? -7.418 -20.875 -6.457 1 98.12 87 GLU B CA 1
ATOM 1434 C C . GLU B 1 87 ? -6.523 -20.406 -5.312 1 98.12 87 GLU B C 1
ATOM 1436 O O . GLU B 1 87 ? -5.301 -20.562 -5.363 1 98.12 87 GLU B O 1
ATOM 1441 N N . ILE B 1 88 ? -7.188 -19.859 -4.359 1 98.62 88 ILE B N 1
ATOM 1442 C CA . ILE B 1 88 ? -6.453 -19.531 -3.143 1 98.62 88 ILE B CA 1
ATOM 1443 C C . ILE B 1 88 ? -6.348 -20.766 -2.252 1 98.62 88 ILE B C 1
ATOM 1445 O O . ILE B 1 88 ? -7.359 -21.297 -1.785 1 98.62 88 ILE B O 1
ATOM 1449 N N . THR B 1 89 ? -5.168 -21.188 -1.999 1 98.31 89 THR B N 1
ATOM 1450 C CA . THR B 1 89 ? -4.984 -22.422 -1.252 1 98.31 89 THR B CA 1
ATOM 1451 C C . THR B 1 89 ? -4.762 -22.125 0.23 1 98.31 89 THR B C 1
ATOM 1453 O O . THR B 1 89 ? -5 -23 1.079 1 98.31 89 THR B O 1
ATOM 1456 N N . ASP B 1 90 ? -4.266 -20.984 0.544 1 97.81 90 ASP B N 1
ATOM 1457 C CA . ASP B 1 90 ? -4.047 -20.578 1.927 1 97.81 90 ASP B CA 1
ATOM 1458 C C . ASP B 1 90 ? -3.941 -19.062 2.037 1 97.81 90 ASP B C 1
ATOM 1460 O O . ASP B 1 90 ? -3.508 -18.391 1.096 1 97.81 90 ASP B O 1
ATOM 1464 N N . SER B 1 91 ? -4.391 -18.594 3.125 1 97.12 91 SER B N 1
ATOM 1465 C CA . SER B 1 91 ? -4.281 -17.172 3.455 1 97.12 91 SER B CA 1
ATOM 1466 C C . SER B 1 91 ? -4.035 -16.969 4.945 1 97.12 91 SER B C 1
ATOM 1468 O O . SER B 1 91 ? -4.629 -17.656 5.777 1 97.12 91 SER B O 1
ATOM 1470 N N . TYR B 1 92 ? -3.105 -16.094 5.242 1 95.62 92 TYR B N 1
ATOM 1471 C CA . TYR B 1 92 ? -2.752 -15.82 6.633 1 95.62 92 TYR B CA 1
ATOM 1472 C C . TYR B 1 92 ? -2.584 -14.328 6.867 1 95.62 92 TYR B C 1
ATOM 1474 O O . TYR B 1 92 ? -1.873 -13.648 6.121 1 95.62 92 TYR B O 1
ATOM 1482 N N . ALA B 1 93 ? -3.311 -13.836 7.91 1 94.75 93 ALA B N 1
ATOM 1483 C CA . ALA B 1 93 ? -3.229 -12.422 8.242 1 94.75 93 ALA B CA 1
ATOM 1484 C C . ALA B 1 93 ? -2.602 -12.211 9.617 1 94.75 93 ALA B C 1
ATOM 1486 O O . ALA B 1 93 ? -2.852 -12.984 10.539 1 94.75 93 ALA B O 1
ATOM 1487 N N . ASP B 1 94 ? -1.799 -11.219 9.672 1 92.06 94 ASP B N 1
ATOM 1488 C CA . ASP B 1 94 ? -1.2 -10.789 10.93 1 92.06 94 ASP B CA 1
ATOM 1489 C C . ASP B 1 94 ? -1.35 -9.289 11.125 1 92.06 94 ASP B C 1
ATOM 1491 O O . ASP B 1 94 ? -1.083 -8.508 10.203 1 92.06 94 ASP B O 1
ATOM 1495 N N . ILE B 1 95 ? -1.87 -8.914 12.25 1 89.06 95 ILE B N 1
ATOM 1496 C CA . ILE B 1 95 ? -1.925 -7.5 12.602 1 89.06 95 ILE B CA 1
ATOM 1497 C C . ILE B 1 95 ? -0.785 -7.16 13.555 1 89.06 95 ILE B C 1
ATOM 1499 O O . ILE B 1 95 ? -0.635 -7.797 14.602 1 89.06 95 ILE B O 1
ATOM 1503 N N . LEU B 1 96 ? 0.035 -6.254 13.086 1 84.62 96 LEU B N 1
ATOM 1504 C CA . LEU B 1 96 ? 1.233 -5.938 13.859 1 84.62 96 LEU B CA 1
ATOM 1505 C C . LEU B 1 96 ? 0.986 -4.75 14.781 1 84.62 96 LEU B C 1
ATOM 1507 O O . LEU B 1 96 ? 0.39 -3.752 14.375 1 84.62 96 LEU B O 1
ATOM 1511 N N . PRO B 1 97 ? 1.035 -5.055 16.062 1 66.88 97 PRO B N 1
ATOM 1512 C CA . PRO B 1 97 ? 0.793 -3.977 17.031 1 66.88 97 PRO B CA 1
ATOM 1513 C C . PRO B 1 97 ? 1.717 -2.777 16.812 1 66.88 97 PRO B C 1
ATOM 1515 O O . PRO B 1 97 ? 2.77 -2.908 16.188 1 66.88 97 PRO B O 1
ATOM 1518 N N . GLU B 1 98 ? 1.292 -1.59 17.156 1 63.44 98 GLU B N 1
ATOM 1519 C CA . GLU B 1 98 ? 2.029 -0.33 17.156 1 63.44 98 GLU B CA 1
ATOM 1520 C C . GLU B 1 98 ? 3.324 -0.448 17.953 1 63.44 98 GLU B C 1
ATOM 1522 O O . GLU B 1 98 ? 3.41 -1.238 18.891 1 63.44 98 GLU B O 1
#

InterPro domains:
  IPR007546 Protein of unknown function DUF503 [PF04456] (6-90)
  IPR007546 Protein of unknown function DUF503 [PTHR36441] (3-79)
  IPR036746 TT1725-like superfamily [G3DSA:3.30.70.1120] (2-96)
  IPR036746 TT1725-like superfamily [SSF103007] (1-95)

Secondary structure (DSSP, 8-state):
--EEEEEEEEE-TT--SHHHHHHHHHHHHHHHHHHSS-EEEE-S-S--TTEEEEEEEEE-S-HHHHHHHHHHHHHHHHHHHHHTT-EEEEEEEEEE--/--EEEEEEEEE-TT--SHHHHHHHHHHHHHHHHHHSS-EEEE-S-S--TTEEEEEEEEE-S-HHHHHHHHHHHHHHHHHHHHHTT-EEEEEEEEEE--

Organism: NCBI:txid570835

Foldseek 3Di:
DKKKKKKWKKFQPVFDDLVLQCVLVVVLLVVLVVVDAKDKDWDDPSPDSGITMMMIMDDDPDPVVVVVRVVVSVVVSQVSQVVSRMHTPDMDMDMDDD/DKKKKKKWKKFQPVFDDLVLQCVLVVVLLVVLVVVDAKDKDWDDPSPDSGITMMMIMDDDPDPVVVVVRVVVSVVVSQVSQVVSRMHTPDMDMDMDDD